Protein AF-A0A061BQK7-F1 (afdb_monomer_lite)

Radius of gyration: 37.74 Å; chains: 1; bounding box: 76×19×111 Å

Structure (mmCIF, N/CA/C/O backbone):
data_AF-A0A061BQK7-F1
#
_entry.id   AF-A0A061BQK7-F1
#
loop_
_atom_site.group_PDB
_atom_site.id
_atom_site.type_symbol
_atom_site.label_atom_id
_atom_site.label_alt_id
_atom_site.label_comp_id
_atom_site.label_asym_id
_atom_site.label_entity_id
_atom_site.label_seq_id
_atom_site.pdbx_PDB_ins_code
_atom_site.Cartn_x
_atom_site.Cartn_y
_atom_site.Cartn_z
_atom_site.occupancy
_atom_site.B_iso_or_equiv
_atom_site.auth_seq_id
_atom_site.auth_comp_id
_atom_site.auth_asym_id
_atom_site.auth_atom_id
_atom_site.pdbx_PDB_model_num
ATOM 1 N N . MET A 1 1 ? 30.962 4.638 -55.079 1.00 59.25 1 MET A N 1
ATOM 2 C CA . MET A 1 1 ? 31.275 3.741 -53.939 1.00 59.25 1 MET A CA 1
ATOM 3 C C . MET A 1 1 ? 30.788 4.322 -52.612 1.00 59.25 1 MET A C 1
ATOM 5 O O . MET A 1 1 ? 29.999 3.678 -51.930 1.00 59.25 1 MET A O 1
ATOM 9 N N . THR A 1 2 ? 31.153 5.567 -52.303 1.00 67.62 2 THR A N 1
ATOM 10 C CA . THR A 1 2 ? 30.767 6.302 -51.085 1.00 67.62 2 THR A CA 1
ATOM 11 C C . THR A 1 2 ? 29.250 6.401 -50.906 1.00 67.62 2 THR A C 1
ATOM 13 O O . THR A 1 2 ? 28.746 6.015 -49.864 1.00 67.62 2 THR A O 1
ATOM 16 N N . ASN A 1 3 ? 28.491 6.754 -51.951 1.00 76.44 3 ASN A N 1
ATOM 17 C CA . ASN A 1 3 ? 27.026 6.886 -51.854 1.00 76.44 3 ASN A CA 1
ATOM 18 C C . ASN A 1 3 ? 26.279 5.597 -51.474 1.00 76.44 3 ASN A C 1
ATOM 20 O O . ASN A 1 3 ? 25.263 5.664 -50.783 1.00 76.44 3 ASN A O 1
ATOM 24 N N . VAL A 1 4 ? 26.755 4.426 -51.912 1.00 77.81 4 VAL A N 1
ATOM 25 C CA . VAL A 1 4 ? 26.126 3.138 -51.566 1.00 77.81 4 VAL A CA 1
ATOM 26 C C . VAL A 1 4 ? 26.425 2.788 -50.112 1.00 77.81 4 VAL A C 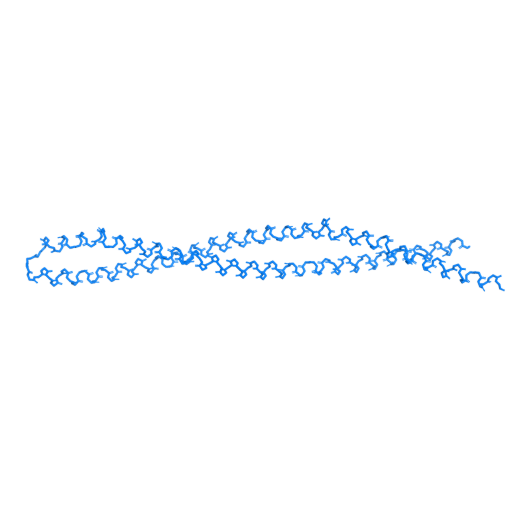1
ATOM 28 O O . VAL A 1 4 ? 25.515 2.411 -49.378 1.00 77.81 4 VAL A O 1
ATOM 31 N N . LEU A 1 5 ? 27.676 2.976 -49.684 1.00 78.00 5 LEU A N 1
ATOM 32 C CA . LEU A 1 5 ? 28.092 2.751 -48.303 1.00 78.00 5 LEU A CA 1
ATOM 33 C C . LEU A 1 5 ? 27.346 3.690 -47.344 1.00 78.00 5 LEU A C 1
ATOM 35 O O . LEU A 1 5 ? 26.778 3.219 -46.362 1.00 78.00 5 LEU A O 1
ATOM 39 N N . THR A 1 6 ? 27.252 4.979 -47.681 1.00 80.69 6 THR A N 1
ATOM 40 C CA . THR A 1 6 ? 26.500 5.979 -46.914 1.00 80.69 6 THR A CA 1
ATOM 41 C C . THR A 1 6 ? 25.021 5.612 -46.831 1.00 80.69 6 THR A C 1
ATOM 43 O O . THR A 1 6 ? 24.496 5.520 -45.730 1.00 80.69 6 THR A O 1
ATOM 46 N N . LYS A 1 7 ? 24.345 5.296 -47.949 1.00 83.19 7 LYS A N 1
ATOM 47 C CA . LYS A 1 7 ? 22.922 4.893 -47.922 1.00 83.19 7 LYS A CA 1
ATOM 48 C C . LYS A 1 7 ? 22.670 3.654 -47.061 1.00 83.19 7 LYS A C 1
ATOM 50 O O . LYS A 1 7 ? 21.677 3.614 -46.335 1.00 83.19 7 LYS A O 1
ATOM 55 N N . VAL A 1 8 ? 23.535 2.642 -47.152 1.00 81.44 8 VAL A N 1
ATOM 56 C CA . VAL A 1 8 ? 23.402 1.408 -46.362 1.00 81.44 8 VAL A CA 1
ATOM 57 C C . VAL A 1 8 ? 23.621 1.696 -44.879 1.00 81.44 8 VAL A C 1
ATOM 59 O O . VAL A 1 8 ? 22.796 1.282 -44.069 1.00 81.44 8 VAL A O 1
ATOM 62 N N . LEU A 1 9 ? 24.669 2.444 -44.525 1.00 80.12 9 LEU A N 1
ATOM 63 C CA . LEU A 1 9 ? 24.939 2.853 -43.145 1.00 80.12 9 LEU A CA 1
ATOM 64 C C . LEU A 1 9 ? 23.794 3.679 -42.569 1.00 80.12 9 LEU A C 1
ATOM 66 O O . LEU A 1 9 ? 23.296 3.334 -41.505 1.00 80.12 9 LEU A O 1
ATOM 70 N N . THR A 1 10 ? 23.321 4.704 -43.279 1.00 83.00 10 THR A N 1
ATOM 71 C CA . THR A 1 10 ? 22.204 5.536 -42.821 1.00 83.00 10 THR A CA 1
ATOM 72 C C . THR A 1 10 ? 20.956 4.690 -42.597 1.00 83.00 10 THR A C 1
ATOM 74 O O . THR A 1 10 ? 20.378 4.742 -41.519 1.00 83.00 10 THR A O 1
ATOM 77 N N . LYS A 1 11 ? 20.573 3.836 -43.556 1.00 82.81 11 LYS A N 1
ATOM 78 C CA . LYS A 1 11 ? 19.374 2.994 -43.423 1.00 82.81 11 LYS A CA 1
ATOM 79 C C . LYS A 1 11 ? 19.482 1.996 -42.270 1.00 82.81 11 LYS A C 1
ATOM 81 O O . LYS A 1 11 ? 18.509 1.792 -41.550 1.00 82.81 11 LYS A O 1
ATOM 86 N N . VAL A 1 12 ? 20.647 1.374 -42.094 1.00 78.06 12 VAL A N 1
ATOM 87 C CA . VAL A 1 12 ? 20.902 0.435 -40.993 1.00 78.06 12 VAL A CA 1
ATOM 88 C C . VAL A 1 12 ? 20.871 1.161 -39.657 1.00 78.06 12 VAL A C 1
ATOM 90 O O . VAL A 1 12 ? 20.170 0.712 -38.758 1.00 78.06 12 VAL A O 1
ATOM 93 N N . VAL A 1 13 ? 21.580 2.283 -39.532 1.00 77.06 13 VAL A N 1
ATOM 94 C CA . VAL A 1 13 ? 21.594 3.083 -38.305 1.00 77.06 13 VAL A CA 1
ATOM 95 C C . VAL A 1 13 ? 20.174 3.514 -37.965 1.00 77.06 13 VAL A C 1
ATOM 97 O O . VAL A 1 13 ? 19.736 3.242 -36.859 1.00 77.06 13 VAL A O 1
ATOM 100 N N . THR A 1 14 ? 19.410 4.071 -38.907 1.00 81.06 14 THR A N 1
ATOM 101 C CA . THR A 1 14 ? 18.021 4.477 -38.652 1.00 81.06 14 THR A CA 1
ATOM 102 C C . THR A 1 14 ? 17.151 3.295 -38.224 1.00 81.06 14 THR A C 1
ATOM 104 O O . THR A 1 14 ? 16.538 3.357 -37.165 1.00 81.06 14 THR A O 1
ATOM 107 N N . ASN A 1 15 ? 17.134 2.183 -38.968 1.00 77.69 15 ASN A N 1
ATOM 108 C CA . ASN A 1 15 ? 16.281 1.040 -38.616 1.00 77.69 15 ASN A CA 1
ATOM 109 C C . ASN A 1 15 ? 16.646 0.417 -37.269 1.00 77.69 15 ASN A C 1
ATOM 111 O O . ASN A 1 15 ? 15.766 -0.002 -36.521 1.00 77.69 15 ASN A O 1
ATOM 115 N N . VAL A 1 16 ? 17.937 0.301 -36.973 1.00 70.44 16 VAL A N 1
ATOM 116 C CA . VAL A 1 16 ? 18.411 -0.372 -35.764 1.00 70.44 16 VAL A CA 1
ATOM 117 C C . VAL A 1 16 ? 18.239 0.554 -34.569 1.00 70.44 16 VAL A C 1
ATOM 119 O O . VAL A 1 16 ? 17.748 0.100 -33.540 1.00 70.44 16 VAL A O 1
ATOM 122 N N . LEU A 1 17 ? 18.540 1.847 -34.711 1.00 71.12 17 LEU A N 1
ATOM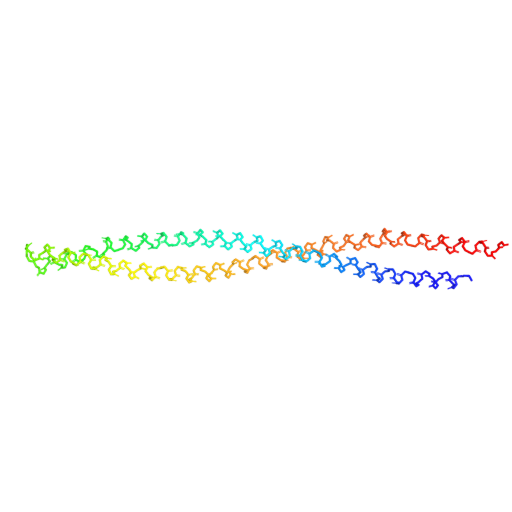 123 C CA . LEU A 1 17 ? 18.273 2.834 -33.671 1.00 71.12 17 LEU A CA 1
ATOM 124 C C . LEU A 1 17 ? 16.777 2.855 -33.355 1.00 71.12 17 LEU A C 1
ATOM 126 O O . LEU A 1 17 ? 16.408 2.682 -32.203 1.00 71.12 17 LEU A O 1
ATOM 130 N N . THR A 1 18 ? 15.908 2.956 -34.361 1.00 76.69 18 THR A N 1
ATOM 131 C CA . THR A 1 18 ? 14.461 2.983 -34.132 1.00 76.69 18 THR A CA 1
ATOM 132 C C . THR A 1 18 ? 13.960 1.672 -33.529 1.00 76.69 18 THR A C 1
ATOM 134 O O . THR A 1 18 ? 13.323 1.703 -32.480 1.00 76.69 18 THR A O 1
ATOM 137 N N . ASN A 1 19 ? 14.267 0.510 -34.111 1.00 73.69 19 ASN A N 1
ATOM 138 C CA . ASN A 1 19 ? 13.686 -0.754 -33.645 1.00 73.69 19 ASN A CA 1
ATOM 139 C C . ASN A 1 19 ? 14.284 -1.242 -32.324 1.00 73.69 19 ASN A C 1
ATOM 141 O O . ASN A 1 19 ? 13.540 -1.675 -31.443 1.00 73.69 19 ASN A O 1
ATOM 145 N N . VAL A 1 20 ? 15.610 -1.197 -32.167 1.00 70.38 20 VAL A N 1
ATOM 146 C CA . VAL A 1 20 ? 16.272 -1.703 -30.955 1.00 70.38 20 VAL A CA 1
ATOM 147 C C . VAL A 1 20 ? 15.984 -0.782 -29.783 1.00 70.38 20 VAL A C 1
ATOM 149 O O . VAL A 1 20 ? 15.620 -1.275 -28.717 1.00 70.38 20 VAL A O 1
ATOM 152 N N . LEU A 1 21 ? 16.067 0.538 -29.975 1.00 70.62 21 LEU A N 1
ATOM 153 C CA . LEU A 1 21 ? 15.764 1.485 -28.908 1.00 70.62 21 LEU A CA 1
ATOM 154 C C . LEU A 1 21 ? 14.292 1.398 -28.509 1.00 70.62 21 LEU A C 1
ATOM 156 O O . LEU A 1 21 ? 14.007 1.277 -27.322 1.00 70.62 21 LEU A O 1
ATOM 160 N N . THR A 1 22 ? 13.367 1.374 -29.473 1.00 76.50 22 THR A N 1
ATOM 161 C CA . THR A 1 22 ? 11.928 1.290 -29.174 1.00 76.50 22 THR A CA 1
ATOM 162 C C . THR A 1 22 ? 11.592 -0.009 -28.450 1.00 76.50 22 THR A C 1
ATOM 164 O O . THR A 1 22 ? 10.947 0.032 -27.404 1.00 76.50 22 THR A O 1
ATOM 167 N N . ASN A 1 23 ? 12.07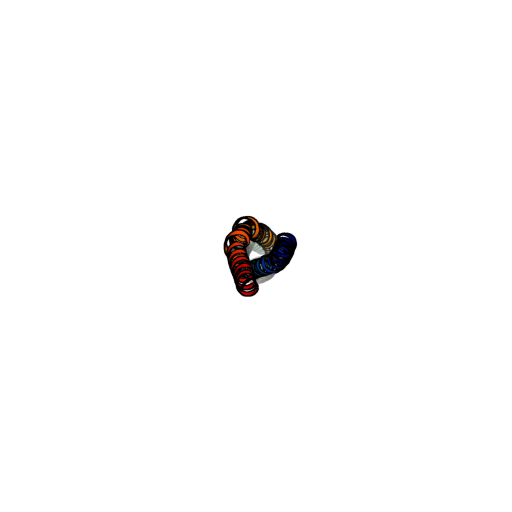5 -1.162 -28.924 1.00 74.44 23 ASN A N 1
ATOM 168 C CA . ASN A 1 23 ? 11.801 -2.442 -28.267 1.00 74.44 23 ASN A CA 1
ATOM 169 C C . ASN A 1 23 ? 12.466 -2.558 -26.894 1.00 74.44 23 ASN A C 1
ATOM 171 O O . ASN A 1 23 ? 11.821 -3.012 -25.948 1.00 74.44 23 ASN A O 1
ATOM 175 N N . ALA A 1 24 ? 13.732 -2.153 -26.756 1.00 69.94 24 ALA A N 1
ATOM 176 C CA . ALA A 1 24 ? 14.434 -2.196 -25.476 1.00 69.94 24 ALA A CA 1
ATOM 177 C C . ALA A 1 24 ? 13.765 -1.275 -24.452 1.00 69.94 24 ALA A C 1
ATOM 179 O O . ALA A 1 24 ? 13.496 -1.703 -23.330 1.00 69.94 24 ALA A O 1
ATOM 180 N N . MET A 1 25 ? 13.426 -0.048 -24.855 1.00 69.94 25 MET A N 1
ATOM 181 C CA . MET A 1 25 ? 12.737 0.913 -24.000 1.00 69.94 25 MET A CA 1
ATOM 182 C C . MET A 1 25 ? 11.352 0.418 -23.612 1.00 69.94 25 ME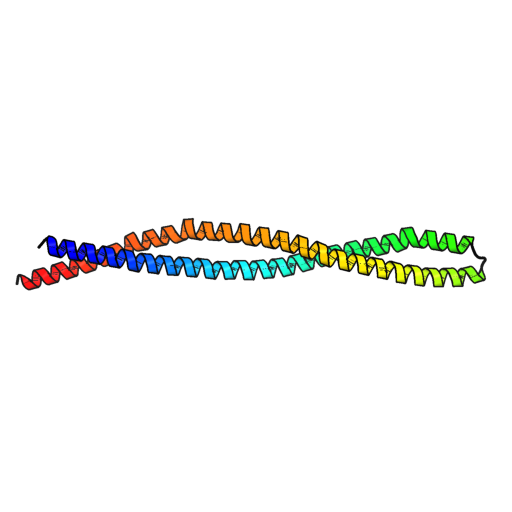T A C 1
ATOM 184 O O . MET A 1 25 ? 11.042 0.401 -22.426 1.00 69.94 25 MET A O 1
ATOM 188 N N . THR A 1 26 ? 10.559 -0.065 -24.570 1.00 76.94 26 THR A N 1
ATOM 189 C CA . THR A 1 26 ? 9.212 -0.592 -24.306 1.00 76.94 26 THR A CA 1
ATOM 190 C C . THR A 1 26 ? 9.280 -1.755 -23.329 1.00 76.94 26 THR A C 1
ATOM 192 O O . THR A 1 26 ? 8.637 -1.729 -22.288 1.00 76.94 26 THR A O 1
ATOM 195 N N . LYS A 1 27 ? 10.131 -2.750 -23.592 1.00 72.31 27 LYS A N 1
ATOM 196 C CA . LYS A 1 27 ? 10.234 -3.949 -22.752 1.00 72.31 27 LYS A CA 1
ATOM 197 C C . LYS A 1 27 ? 10.704 -3.621 -21.336 1.00 72.31 27 LYS A C 1
ATOM 199 O O . LYS A 1 27 ? 10.208 -4.205 -20.376 1.00 72.31 27 LYS A O 1
ATOM 204 N N . VAL A 1 28 ? 11.633 -2.680 -21.195 1.00 68.50 28 VAL A N 1
ATOM 205 C CA . VAL A 1 28 ? 12.141 -2.229 -19.896 1.00 68.50 28 VAL A CA 1
ATOM 206 C C . VAL A 1 28 ? 11.096 -1.418 -19.144 1.00 68.50 28 VAL A C 1
ATOM 208 O O . VAL A 1 28 ? 10.868 -1.702 -17.971 1.00 68.50 28 VAL A O 1
ATOM 211 N N . LEU A 1 29 ? 10.448 -0.449 -19.794 1.00 67.56 29 LEU A N 1
ATOM 212 C CA . LEU A 1 29 ? 9.388 0.352 -19.185 1.00 67.56 29 LEU A CA 1
ATOM 213 C C . LEU A 1 29 ? 8.226 -0.532 -18.757 1.00 67.56 29 LEU A C 1
ATOM 215 O O . LEU A 1 29 ? 7.810 -0.448 -17.607 1.00 67.56 29 LEU A O 1
ATOM 219 N N . THR A 1 30 ? 7.764 -1.431 -19.625 1.00 72.06 30 THR A N 1
ATOM 220 C CA . THR A 1 30 ? 6.686 -2.366 -19.307 1.00 72.06 30 THR A CA 1
ATOM 221 C C . THR A 1 30 ? 7.085 -3.298 -18.169 1.00 72.06 30 THR A C 1
ATOM 223 O O . THR A 1 30 ? 6.366 -3.367 -17.180 1.00 72.06 30 THR A O 1
ATOM 226 N N . ASN A 1 31 ? 8.242 -3.969 -18.220 1.00 69.62 31 ASN A N 1
ATOM 227 C CA . ASN A 1 31 ? 8.627 -4.881 -17.137 1.00 69.62 31 ASN A CA 1
ATOM 228 C C . ASN A 1 31 ? 8.898 -4.159 -15.815 1.00 69.62 31 ASN A C 1
ATOM 230 O O . ASN A 1 31 ? 8.565 -4.697 -14.759 1.00 69.62 31 ASN A O 1
ATOM 234 N N . ALA A 1 32 ? 9.520 -2.979 -15.843 1.00 65.06 32 ALA A N 1
ATOM 235 C CA . ALA A 1 32 ? 9.779 -2.198 -14.640 1.00 65.06 32 ALA A CA 1
ATOM 236 C C . ALA A 1 32 ? 8.470 -1.674 -14.041 1.00 65.06 32 ALA A C 1
ATOM 238 O O . ALA A 1 32 ? 8.255 -1.820 -12.841 1.00 65.06 32 ALA A O 1
ATOM 239 N N . MET A 1 33 ? 7.571 -1.134 -14.865 1.00 65.31 33 MET A N 1
ATOM 240 C CA . MET A 1 33 ? 6.261 -0.669 -14.411 1.00 65.31 33 MET A CA 1
ATOM 241 C C . MET A 1 33 ? 5.430 -1.829 -13.877 1.00 65.31 33 MET A C 1
ATOM 243 O O . MET A 1 33 ? 5.004 -1.773 -12.731 1.00 65.31 33 MET A O 1
ATOM 247 N N . THR A 1 34 ? 5.267 -2.912 -14.635 1.00 70.88 34 THR A N 1
ATOM 248 C CA . THR A 1 34 ? 4.433 -4.047 -14.226 1.00 70.88 34 THR A CA 1
ATOM 249 C C . THR A 1 34 ? 4.963 -4.705 -12.960 1.00 70.88 34 THR A C 1
ATOM 251 O O . THR A 1 34 ? 4.236 -4.791 -11.976 1.00 70.88 34 THR A O 1
ATOM 254 N N . ASN A 1 35 ? 6.242 -5.101 -12.918 1.00 67.06 35 ASN A N 1
ATOM 255 C CA . ASN A 1 35 ? 6.783 -5.774 -11.732 1.00 67.06 35 ASN A CA 1
ATOM 256 C C . ASN A 1 35 ? 6.686 -4.911 -10.482 1.00 67.06 35 ASN A C 1
ATOM 258 O O . ASN A 1 35 ? 6.511 -5.437 -9.380 1.00 67.06 35 ASN A O 1
ATOM 262 N N . VAL A 1 36 ? 6.842 -3.597 -10.631 1.00 62.94 36 VAL A N 1
ATOM 263 C CA . VAL A 1 36 ? 6.841 -2.722 -9.473 1.00 62.94 36 VAL A CA 1
ATOM 264 C C . VAL A 1 36 ? 5.436 -2.321 -9.057 1.00 62.94 36 VAL A C 1
ATOM 266 O O . VAL A 1 36 ? 5.172 -2.326 -7.860 1.00 62.94 36 VAL A O 1
ATOM 269 N N . VAL A 1 37 ? 4.520 -2.078 -9.993 1.00 66.31 37 VAL A N 1
ATOM 270 C CA . VAL A 1 37 ? 3.093 -1.931 -9.684 1.00 66.31 37 VAL A CA 1
ATOM 271 C C . VAL A 1 37 ? 2.621 -3.169 -8.935 1.00 66.31 37 VAL A C 1
ATOM 273 O O . VAL A 1 37 ? 2.113 -3.039 -7.828 1.00 66.31 37 VAL A O 1
ATOM 276 N N . THR A 1 38 ? 2.896 -4.373 -9.440 1.00 70.88 38 THR A N 1
ATOM 277 C CA . THR A 1 38 ? 2.518 -5.609 -8.750 1.00 70.88 38 THR A CA 1
ATOM 278 C C . THR A 1 38 ? 3.186 -5.717 -7.377 1.00 70.88 38 THR A C 1
ATOM 280 O O . THR A 1 38 ? 2.505 -5.944 -6.383 1.00 70.88 38 THR A O 1
ATOM 283 N N . LYS A 1 39 ? 4.502 -5.493 -7.251 1.00 69.38 39 LYS A N 1
ATOM 284 C CA . LYS A 1 39 ? 5.171 -5.585 -5.938 1.00 69.38 39 LYS A CA 1
ATOM 285 C C . LYS A 1 39 ? 4.675 -4.549 -4.936 1.00 69.38 39 LYS A C 1
ATOM 287 O O . LYS A 1 39 ? 4.491 -4.900 -3.776 1.00 69.38 39 LYS A O 1
ATOM 292 N N . VAL A 1 40 ? 4.516 -3.294 -5.338 1.00 64.62 40 VAL A N 1
ATOM 293 C CA . VAL A 1 40 ? 4.109 -2.207 -4.439 1.00 64.62 40 VAL A CA 1
ATOM 294 C C . VAL A 1 40 ? 2.648 -2.377 -4.064 1.00 64.62 40 VAL A C 1
ATOM 296 O O . VAL A 1 40 ? 2.338 -2.426 -2.877 1.00 64.62 40 VAL A O 1
ATOM 299 N N . VAL A 1 41 ? 1.767 -2.558 -5.049 1.00 66.88 41 VAL A N 1
ATOM 300 C CA . VAL A 1 41 ? 0.338 -2.748 -4.797 1.00 66.88 41 VAL A CA 1
ATOM 301 C C . VAL A 1 41 ? 0.135 -3.990 -3.945 1.00 66.88 41 VAL A C 1
ATOM 303 O O . VAL A 1 41 ? -0.391 -3.878 -2.849 1.00 66.88 41 VAL A O 1
ATOM 306 N N . THR A 1 42 ? 0.623 -5.161 -4.347 1.00 70.69 42 THR A N 1
ATOM 307 C CA . THR A 1 42 ? 0.356 -6.380 -3.576 1.00 70.69 42 THR A CA 1
AT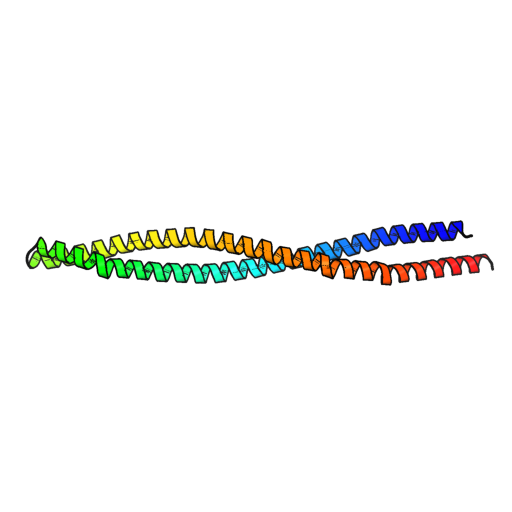OM 308 C C . THR A 1 42 ? 1.031 -6.337 -2.207 1.00 70.69 42 THR A C 1
ATOM 310 O O . THR A 1 42 ? 0.388 -6.546 -1.184 1.00 70.69 42 THR A O 1
ATOM 313 N N . LYS A 1 43 ? 2.328 -6.028 -2.127 1.00 70.12 43 LYS A N 1
ATOM 314 C CA . LYS A 1 43 ? 3.049 -6.153 -0.853 1.00 70.12 43 LYS A CA 1
ATOM 315 C C . LYS A 1 43 ? 2.648 -5.069 0.136 1.00 70.12 43 LYS A C 1
ATOM 317 O O . LYS A 1 43 ? 2.541 -5.356 1.327 1.00 70.12 43 LYS A O 1
ATOM 322 N N . VAL A 1 44 ? 2.450 -3.839 -0.328 1.00 64.81 44 VAL A N 1
ATOM 323 C CA . VAL A 1 44 ? 2.145 -2.727 0.569 1.00 64.81 44 VAL A CA 1
ATOM 324 C C . VAL A 1 44 ? 0.661 -2.682 0.888 1.00 64.81 44 VAL A C 1
ATOM 326 O O . VAL A 1 44 ? 0.325 -2.566 2.063 1.00 64.81 44 VAL A O 1
ATOM 329 N N . LEU A 1 45 ? -0.227 -2.871 -0.094 1.00 67.31 45 LEU A N 1
ATOM 330 C CA . LEU A 1 45 ? -1.660 -2.909 0.186 1.00 67.31 45 LEU A CA 1
ATOM 331 C C . LEU A 1 45 ? -1.970 -4.069 1.131 1.00 67.31 45 LEU A C 1
ATOM 333 O O . LEU A 1 45 ? -2.520 -3.831 2.195 1.00 67.31 45 LEU A O 1
ATOM 337 N N . THR A 1 46 ? -1.520 -5.295 0.849 1.00 71.88 46 THR A N 1
ATOM 338 C CA . THR A 1 46 ? -1.813 -6.429 1.737 1.00 71.88 46 THR A CA 1
ATOM 339 C C . THR A 1 46 ? -1.181 -6.249 3.116 1.00 71.88 46 THR A C 1
ATOM 341 O O . THR A 1 46 ? -1.852 -6.415 4.129 1.00 71.88 46 THR A O 1
ATOM 344 N N . LYS A 1 47 ? 0.098 -5.866 3.207 1.00 70.94 47 LYS A N 1
ATOM 345 C CA . LYS A 1 47 ? 0.767 -5.780 4.513 1.00 70.94 47 LYS A CA 1
ATOM 346 C C . LYS A 1 47 ? 0.246 -4.622 5.355 1.00 70.94 47 LYS A C 1
ATOM 348 O O . LYS A 1 47 ? 0.077 -4.785 6.560 1.00 70.94 47 LYS A O 1
ATOM 353 N N . VAL A 1 48 ? 0.012 -3.460 4.750 1.00 65.50 48 VAL A N 1
ATOM 354 C CA . VAL A 1 48 ? -0.440 -2.278 5.485 1.00 65.50 48 VAL A CA 1
ATOM 355 C C . VAL A 1 48 ? -1.921 -2.385 5.809 1.00 65.50 48 VAL A C 1
ATOM 357 O O . VAL A 1 48 ? -2.279 -2.140 6.957 1.00 65.50 48 VAL A O 1
ATOM 360 N N . LEU A 1 49 ? -2.761 -2.810 4.861 1.00 68.44 49 LEU A N 1
ATOM 361 C CA . LEU A 1 49 ? -4.184 -3.001 5.122 1.00 68.44 49 LEU A CA 1
ATOM 362 C C . LEU A 1 49 ? -4.365 -4.025 6.243 1.00 68.44 49 LEU A C 1
ATOM 364 O O . LEU A 1 49 ? -4.989 -3.703 7.241 1.00 68.44 49 LEU A O 1
ATOM 368 N N . THR A 1 50 ? -3.725 -5.192 6.170 1.00 72.38 50 THR A N 1
ATOM 369 C CA . THR A 1 50 ? -3.897 -6.214 7.209 1.00 72.38 50 THR A CA 1
ATOM 370 C C . THR A 1 50 ? -3.281 -5.790 8.543 1.00 72.38 50 THR A C 1
ATOM 372 O O . THR A 1 50 ? -3.960 -5.822 9.564 1.00 72.38 50 THR A O 1
ATOM 375 N N . ASN A 1 51 ? -2.022 -5.334 8.587 1.00 71.88 51 ASN A N 1
ATOM 376 C CA . ASN A 1 51 ? -1.397 -5.028 9.881 1.00 71.88 51 ASN A CA 1
ATOM 377 C C . ASN A 1 51 ? -1.943 -3.761 10.533 1.00 71.88 51 ASN A C 1
ATOM 379 O O . ASN A 1 51 ? -2.135 -3.743 11.749 1.00 71.88 51 ASN A O 1
ATOM 383 N N . VAL A 1 52 ? -2.128 -2.685 9.765 1.00 67.69 52 VAL A N 1
ATOM 384 C CA . VAL A 1 52 ? -2.565 -1.406 10.335 1.00 67.69 52 VAL A CA 1
ATOM 385 C C . VAL A 1 52 ? -4.038 -1.476 10.680 1.00 67.69 52 VAL A C 1
ATOM 387 O O . VAL A 1 52 ? -4.394 -1.051 11.776 1.00 67.69 52 VAL A O 1
ATOM 390 N N . LEU A 1 53 ? -4.880 -2.056 9.819 1.00 69.69 53 LEU A N 1
ATOM 391 C CA . LEU A 1 53 ? -6.293 -2.200 10.146 1.00 69.69 53 LEU A CA 1
ATOM 392 C C . LEU A 1 53 ? -6.453 -3.062 11.393 1.00 69.69 53 LEU A C 1
ATOM 394 O O . LEU A 1 53 ? -7.075 -2.601 12.340 1.00 69.69 53 LEU A O 1
ATOM 398 N N . THR A 1 54 ? -5.810 -4.230 11.469 1.00 75.12 54 THR A N 1
ATOM 399 C CA . THR A 1 54 ? -5.928 -5.088 12.654 1.00 75.12 54 THR A CA 1
ATOM 400 C C . THR A 1 54 ? -5.390 -4.399 13.906 1.00 75.12 54 THR A C 1
ATOM 402 O O . THR A 1 54 ? -6.110 -4.294 14.892 1.00 75.12 54 THR A O 1
ATOM 405 N N . LYS A 1 55 ? -4.169 -3.840 13.891 1.00 75.69 55 LYS A N 1
ATOM 406 C CA . LYS A 1 55 ? -3.612 -3.187 15.092 1.00 75.69 55 LYS A CA 1
ATOM 407 C C . LYS A 1 55 ? -4.425 -1.981 15.545 1.00 75.69 55 LYS A C 1
ATOM 409 O O . LYS A 1 55 ? -4.660 -1.824 16.743 1.00 75.69 55 LYS A O 1
ATOM 414 N N . VAL A 1 56 ? -4.806 -1.103 14.618 1.00 69.56 56 VAL A N 1
ATOM 415 C CA . VAL A 1 56 ? -5.524 0.125 14.971 1.00 69.56 56 VAL A CA 1
ATOM 416 C C . VAL A 1 56 ? -6.941 -0.210 15.411 1.00 69.56 56 VAL A C 1
ATOM 418 O O . VAL A 1 56 ? -7.378 0.311 16.433 1.00 69.56 56 VAL A O 1
ATOM 421 N N . LEU A 1 57 ? -7.633 -1.107 14.706 1.00 71.38 57 LEU A N 1
ATOM 422 C CA . LEU A 1 57 ? -8.985 -1.516 15.069 1.00 71.38 57 LEU A CA 1
ATOM 423 C C . LEU A 1 57 ? -8.994 -2.182 16.449 1.00 71.38 57 LEU A C 1
ATOM 425 O O . LEU A 1 57 ? -9.780 -1.765 17.293 1.00 71.38 57 LEU A O 1
ATOM 429 N N . THR A 1 58 ? -8.066 -3.106 16.725 1.00 78.56 58 THR A N 1
ATOM 430 C CA . THR A 1 58 ? -7.929 -3.726 18.051 1.00 78.56 58 THR A CA 1
ATOM 431 C C . THR A 1 58 ? -7.664 -2.678 19.125 1.00 78.56 58 THR A C 1
ATOM 433 O O . THR A 1 58 ? -8.401 -2.608 20.101 1.00 78.56 58 THR A O 1
ATOM 436 N N . LYS A 1 59 ? -6.667 -1.801 18.939 1.00 77.25 59 LYS A N 1
ATOM 437 C CA . LYS A 1 59 ? -6.320 -0.788 19.948 1.00 77.25 59 LYS A CA 1
ATOM 438 C C . LYS A 1 59 ? -7.474 0.176 20.227 1.00 77.25 59 LYS A C 1
ATOM 440 O O . LYS A 1 59 ? -7.722 0.515 21.382 1.00 77.25 59 LYS A O 1
ATOM 445 N N . VAL A 1 60 ? -8.174 0.624 19.184 1.00 70.25 60 VAL A N 1
ATOM 446 C CA . VAL A 1 60 ? -9.312 1.539 19.326 1.00 70.25 60 VAL A CA 1
ATOM 447 C C . VAL A 1 60 ? -10.485 0.839 20.003 1.00 70.25 60 VAL A C 1
ATOM 449 O O . VAL A 1 60 ? -11.044 1.417 20.933 1.00 70.25 60 VAL A O 1
ATOM 452 N N . LEU A 1 61 ? -10.828 -0.391 19.601 1.00 72.56 61 LEU A N 1
ATOM 453 C CA . LEU A 1 61 ? -11.887 -1.156 20.261 1.00 72.56 61 LEU A CA 1
ATOM 454 C C . LEU A 1 61 ? -11.563 -1.389 21.734 1.00 72.56 61 LEU A C 1
ATOM 456 O O . LEU A 1 61 ? -12.408 -1.092 22.568 1.00 72.56 61 LEU A O 1
ATOM 460 N N . THR A 1 62 ? -10.355 -1.853 22.064 1.00 80.06 62 THR A N 1
ATOM 461 C CA . THR A 1 62 ? -9.950 -2.111 23.453 1.00 80.06 62 THR A CA 1
ATOM 462 C C . THR A 1 62 ? -10.017 -0.844 24.299 1.00 80.06 62 THR A C 1
ATOM 464 O O . THR A 1 62 ? -10.646 -0.847 25.354 1.00 80.06 62 THR A O 1
ATOM 467 N N . ASN A 1 63 ? -9.430 0.264 23.835 1.00 75.75 63 ASN A N 1
ATOM 468 C CA . ASN A 1 63 ? -9.457 1.517 24.592 1.00 75.75 63 ASN A CA 1
ATOM 469 C C . ASN A 1 63 ? -10.879 2.044 24.781 1.00 75.75 63 ASN A C 1
ATOM 471 O O . ASN A 1 63 ? -11.224 2.533 25.854 1.00 75.75 63 ASN A O 1
ATOM 475 N N . ALA A 1 64 ? -11.706 1.968 23.742 1.00 69.94 64 ALA A N 1
ATOM 476 C CA . ALA A 1 64 ? -13.049 2.506 23.804 1.00 69.94 64 ALA A CA 1
ATOM 477 C C . ALA A 1 64 ? -13.997 1.613 24.625 1.00 69.94 64 ALA A C 1
ATOM 479 O O . ALA A 1 64 ? -14.805 2.149 25.379 1.00 69.94 64 ALA A O 1
ATOM 480 N N . MET A 1 65 ? -13.837 0.286 24.566 1.00 73.50 65 MET A N 1
ATOM 481 C CA . MET A 1 65 ? -14.457 -0.674 25.489 1.00 73.50 65 MET A CA 1
ATOM 482 C C . MET A 1 65 ? -14.077 -0.373 26.939 1.00 73.50 65 MET A C 1
ATOM 484 O O . MET A 1 65 ? -14.957 -0.213 27.777 1.00 73.50 65 MET A O 1
ATOM 488 N N . ASN A 1 66 ? -12.782 -0.228 27.232 1.00 81.50 66 ASN A N 1
ATOM 489 C CA . ASN A 1 66 ? -12.317 0.071 28.586 1.00 81.50 66 ASN A CA 1
ATOM 490 C C . ASN A 1 66 ? -12.888 1.399 29.088 1.00 81.50 66 ASN A C 1
ATOM 492 O O . ASN A 1 66 ? -13.437 1.453 30.182 1.00 81.50 66 ASN A O 1
ATOM 496 N N . ASN A 1 67 ? -12.843 2.458 28.276 1.00 75.31 67 ASN A N 1
ATOM 497 C CA . ASN A 1 67 ? -13.417 3.751 28.650 1.00 75.31 67 ASN A CA 1
ATOM 498 C C . ASN A 1 67 ? -14.935 3.688 28.859 1.00 75.31 67 ASN A C 1
ATOM 500 O O . ASN A 1 67 ? -15.449 4.345 29.766 1.00 75.31 67 ASN A O 1
ATOM 504 N N . ALA A 1 68 ? -15.653 2.924 28.032 1.00 72.25 68 ALA A N 1
ATOM 505 C CA . ALA A 1 68 ? -17.087 2.708 28.180 1.00 72.25 68 ALA A CA 1
ATOM 506 C C . ALA A 1 68 ? -17.400 2.015 29.509 1.00 72.25 68 ALA A C 1
ATOM 508 O O . ALA A 1 68 ? -18.160 2.554 30.312 1.00 72.25 68 ALA A O 1
ATOM 509 N N . THR A 1 69 ? -16.758 0.876 29.767 1.00 75.69 69 THR A N 1
ATOM 510 C CA . THR A 1 69 ? -16.917 0.101 31.000 1.00 75.69 69 THR A CA 1
ATOM 511 C C . THR A 1 69 ? -16.565 0.937 32.225 1.00 75.69 69 THR A C 1
ATOM 513 O O . THR A 1 69 ? -17.361 1.021 33.158 1.00 75.69 69 THR A O 1
ATOM 516 N N . THR A 1 70 ? -15.430 1.641 32.200 1.00 83.06 70 THR A N 1
ATOM 517 C CA . THR A 1 70 ? -15.009 2.514 33.298 1.00 83.06 70 THR A CA 1
ATOM 518 C C . THR A 1 70 ? -16.024 3.620 33.544 1.00 83.06 70 THR A C 1
ATOM 520 O O . THR A 1 70 ? -16.448 3.787 34.681 1.00 83.06 70 THR A O 1
ATOM 523 N N . ASN A 1 71 ? -16.472 4.360 32.522 1.00 77.81 71 ASN A N 1
ATOM 524 C CA . ASN A 1 71 ? -17.464 5.426 32.721 1.00 77.81 71 ASN A CA 1
ATOM 525 C C . ASN A 1 71 ? -18.793 4.886 33.268 1.00 77.81 71 ASN A C 1
ATOM 527 O O . ASN A 1 71 ? -19.386 5.514 34.146 1.00 77.81 71 ASN A O 1
ATOM 531 N N . VAL A 1 72 ? -19.261 3.736 32.774 1.00 74.50 72 VAL A N 1
ATOM 532 C CA . VAL A 1 72 ? -20.499 3.117 33.263 1.00 74.50 72 VAL A CA 1
ATOM 533 C C . VAL A 1 72 ? -20.356 2.738 34.738 1.00 74.50 72 VAL A C 1
ATOM 535 O O . VAL A 1 72 ? -21.173 3.166 35.552 1.00 74.50 72 VAL A O 1
ATOM 538 N N . LEU A 1 73 ? -19.296 2.010 35.099 1.00 78.25 73 LEU A N 1
ATOM 539 C CA . LEU A 1 73 ? -19.088 1.521 36.464 1.00 78.25 73 LEU A CA 1
ATOM 540 C C . LEU A 1 73 ? -18.768 2.641 37.460 1.00 78.25 73 LEU A C 1
ATOM 542 O O . LEU A 1 73 ? -19.277 2.629 38.573 1.00 78.25 73 LEU A O 1
ATOM 546 N N . THR A 1 74 ? -17.945 3.617 37.073 1.00 83.06 74 THR A N 1
ATOM 547 C CA . THR A 1 74 ? -17.442 4.638 38.011 1.00 83.06 74 THR A CA 1
ATOM 548 C C . THR A 1 74 ? -18.308 5.888 38.086 1.00 83.06 74 THR A C 1
ATOM 550 O O . THR A 1 74 ? -18.358 6.519 39.136 1.00 83.06 74 THR A O 1
ATOM 553 N N . LYS A 1 75 ? -18.998 6.275 37.003 1.00 79.81 75 LYS A N 1
ATOM 554 C CA . LYS A 1 75 ? -19.781 7.525 36.976 1.00 79.81 75 LYS A CA 1
ATOM 555 C C . LYS A 1 75 ? -21.281 7.297 36.992 1.00 79.81 75 LYS A C 1
ATOM 557 O O . LYS A 1 75 ? -21.997 8.052 37.648 1.00 79.81 75 LYS A O 1
ATOM 562 N N . MET A 1 76 ? -21.774 6.309 36.245 1.00 74.94 76 MET A N 1
ATOM 563 C CA . MET A 1 76 ? -23.218 6.083 36.133 1.00 74.94 76 MET A CA 1
ATOM 564 C C . MET A 1 76 ? -23.753 5.203 37.257 1.00 74.94 76 MET A C 1
ATOM 566 O O . MET A 1 76 ? -24.756 5.570 37.865 1.00 74.94 76 MET A O 1
ATOM 570 N N . LEU A 1 77 ? -23.076 4.091 37.560 1.00 74.50 77 LEU A N 1
ATOM 571 C CA . LEU A 1 77 ? -23.511 3.141 38.585 1.00 74.50 77 LEU A CA 1
ATOM 572 C C . LEU A 1 77 ? -23.757 3.811 39.949 1.00 74.50 77 LEU A C 1
ATOM 574 O O . LEU A 1 77 ? -24.850 3.627 40.482 1.00 74.50 77 LEU A O 1
ATOM 578 N N . PRO A 1 78 ? -22.846 4.652 40.489 1.00 81.19 78 PRO A N 1
ATOM 579 C CA . PRO A 1 78 ? -23.054 5.253 41.804 1.00 81.19 78 PRO A CA 1
ATOM 580 C C . PRO A 1 78 ? -24.254 6.199 41.817 1.00 81.19 78 PRO A C 1
ATOM 582 O O . PRO A 1 78 ? -25.093 6.101 42.702 1.00 81.19 78 PRO A O 1
ATOM 585 N N . LYS A 1 79 ? -24.406 7.050 40.790 1.00 78.75 79 LYS A N 1
ATOM 586 C CA . LYS A 1 79 ? -25.559 7.962 40.671 1.00 78.75 79 LYS A CA 1
ATOM 587 C C . LYS A 1 79 ? -26.887 7.214 40.664 1.00 78.75 79 LYS A C 1
ATOM 589 O O . LYS A 1 79 ? -27.851 7.651 41.284 1.00 78.75 79 LYS A O 1
ATOM 594 N N . VAL A 1 80 ? -26.935 6.106 39.934 1.00 72.75 80 VAL A N 1
ATOM 595 C CA . VAL A 1 80 ? -28.134 5.282 39.800 1.00 72.75 80 VAL A CA 1
ATOM 596 C C . VAL A 1 80 ? -28.469 4.586 41.118 1.00 72.75 80 VAL A C 1
ATOM 598 O O . VAL A 1 80 ? -29.623 4.628 41.540 1.00 72.75 80 VAL A O 1
ATOM 601 N N . VAL A 1 81 ? -27.468 4.010 41.790 1.00 73.75 81 VAL A N 1
ATOM 602 C CA . VAL A 1 81 ? -27.633 3.378 43.106 1.00 73.75 81 VAL A CA 1
ATOM 603 C C . VAL A 1 81 ? -28.078 4.401 44.149 1.00 73.75 81 VAL A C 1
ATOM 605 O O . VAL A 1 81 ? -29.067 4.159 44.834 1.00 73.75 81 VAL A O 1
ATOM 608 N N . THR A 1 82 ? -27.429 5.568 44.224 1.00 77.62 82 THR A N 1
ATOM 609 C CA . THR A 1 82 ? -27.818 6.640 45.150 1.00 77.62 82 THR A CA 1
ATOM 610 C C . THR A 1 82 ? -29.267 7.058 44.923 1.00 77.62 82 THR A C 1
ATOM 612 O O . THR A 1 82 ? -30.051 6.997 45.863 1.00 77.62 82 THR A O 1
ATOM 615 N N . ASN A 1 83 ? -29.660 7.381 43.684 1.00 71.75 83 ASN A N 1
ATOM 616 C CA . ASN A 1 83 ? -31.042 7.767 43.375 1.00 71.75 83 ASN A CA 1
ATOM 617 C C . ASN A 1 83 ? -32.066 6.673 43.716 1.00 71.75 83 ASN A C 1
ATOM 619 O O . ASN A 1 83 ? -33.185 6.993 44.118 1.00 71.75 83 ASN A O 1
ATOM 623 N N . ALA A 1 84 ? -31.719 5.398 43.520 1.00 67.69 84 ALA A N 1
ATOM 624 C CA . ALA A 1 84 ? -32.588 4.280 43.876 1.00 67.69 84 ALA A CA 1
ATOM 625 C C . ALA A 1 84 ? -32.754 4.159 45.399 1.00 67.69 84 ALA A C 1
ATOM 627 O O . ALA A 1 84 ? -33.878 4.005 45.872 1.00 67.69 84 ALA A O 1
ATOM 628 N N . MET A 1 85 ? -31.662 4.292 46.160 1.00 65.94 85 MET A N 1
ATOM 629 C CA . MET A 1 85 ? -31.683 4.248 47.625 1.00 65.94 85 MET A CA 1
ATOM 630 C C . MET A 1 85 ? -32.435 5.432 48.239 1.00 65.94 85 MET A C 1
ATOM 632 O O . MET A 1 85 ? -33.140 5.249 49.222 1.00 65.94 85 MET A O 1
ATOM 636 N N . THR A 1 86 ? -32.356 6.636 47.657 1.00 68.12 86 THR A N 1
ATOM 637 C CA . THR A 1 86 ? -33.120 7.793 48.167 1.00 68.12 86 THR A CA 1
ATOM 638 C C . THR A 1 86 ? -34.630 7.618 47.992 1.00 68.12 86 THR A C 1
ATOM 640 O O . THR A 1 86 ? -35.406 8.206 48.737 1.00 68.12 86 THR A O 1
ATOM 643 N N . LYS A 1 87 ? -35.071 6.831 47.001 1.00 62.94 87 LYS A N 1
ATOM 644 C CA . LYS A 1 87 ? -36.494 6.693 46.660 1.00 62.94 87 LYS A CA 1
ATOM 645 C C . LYS A 1 87 ? -37.216 5.560 47.395 1.00 62.94 87 LYS A C 1
ATOM 647 O O . LYS A 1 87 ? -38.433 5.468 47.258 1.00 62.94 87 LYS A O 1
ATOM 652 N N . VAL A 1 88 ? -36.517 4.666 48.102 1.00 55.22 88 VAL A N 1
ATOM 653 C CA . VAL A 1 88 ? -37.080 3.359 48.471 1.00 55.22 88 VAL A CA 1
ATOM 654 C C . VAL A 1 88 ? -36.444 2.783 49.750 1.00 55.22 88 VAL A C 1
ATOM 656 O O . VAL A 1 88 ? -35.228 2.816 49.860 1.00 55.22 88 VAL A O 1
ATOM 659 N N . LEU A 1 89 ? -37.224 2.188 50.676 1.00 52.44 89 LEU A N 1
ATOM 660 C CA . LEU A 1 89 ? -36.725 1.504 51.890 1.00 52.44 89 LEU A CA 1
ATOM 661 C C . LEU A 1 89 ? -36.652 -0.044 51.760 1.00 52.44 89 LEU A C 1
ATOM 663 O O . LEU A 1 89 ? -37.468 -0.690 51.097 1.00 52.44 89 LEU A O 1
ATOM 667 N N . THR A 1 90 ? -35.618 -0.592 52.403 1.00 54.09 90 THR A N 1
ATOM 668 C CA . THR A 1 90 ? -35.082 -1.961 52.611 1.00 54.09 90 THR A CA 1
ATOM 669 C C . THR A 1 90 ? -35.485 -3.131 51.688 1.00 54.09 90 THR A C 1
ATOM 671 O O . THR A 1 90 ? -34.589 -3.745 51.116 1.00 54.09 90 THR A O 1
ATOM 674 N N . ASN A 1 91 ? -36.766 -3.454 51.458 1.00 54.97 91 ASN A N 1
ATOM 675 C CA . ASN A 1 91 ? -37.149 -4.610 50.611 1.00 54.97 91 ASN A CA 1
ATOM 676 C C . ASN A 1 91 ? -37.327 -4.264 49.131 1.00 54.97 91 ASN A C 1
ATOM 678 O O . ASN A 1 91 ? -37.007 -5.056 48.241 1.00 54.97 91 ASN A O 1
ATOM 682 N N . VAL A 1 92 ? -37.815 -3.060 48.852 1.00 59.28 92 VAL A N 1
ATOM 683 C CA . VAL A 1 92 ? -37.924 -2.581 47.475 1.00 59.28 92 VAL A CA 1
ATOM 684 C C . VAL A 1 92 ? -36.536 -2.119 46.988 1.00 59.28 92 VAL A C 1
ATOM 686 O O . VAL A 1 92 ? -36.265 -2.213 45.793 1.00 59.28 92 VAL A O 1
ATOM 689 N N . ILE A 1 93 ? -35.611 -1.754 47.898 1.00 58.00 93 ILE A N 1
ATOM 690 C CA . ILE A 1 93 ? -34.208 -1.427 47.572 1.00 58.00 93 ILE A CA 1
ATOM 691 C C . ILE A 1 93 ? -33.551 -2.575 46.819 1.00 58.00 93 ILE A C 1
ATOM 693 O O . ILE A 1 93 ? -33.052 -2.352 45.726 1.00 58.00 93 ILE A O 1
ATOM 697 N N . THR A 1 94 ? -33.568 -3.798 47.348 1.00 62.88 94 THR A N 1
ATOM 698 C CA . THR A 1 94 ? -32.838 -4.915 46.731 1.00 62.88 94 THR A CA 1
ATOM 699 C C . THR A 1 94 ? -33.344 -5.188 45.318 1.00 62.88 94 THR A C 1
ATOM 701 O O . THR A 1 94 ? -32.564 -5.248 44.372 1.00 62.88 94 THR A O 1
ATOM 704 N N . LYS A 1 95 ? -34.668 -5.255 45.139 1.00 66.31 95 LYS A N 1
ATOM 705 C CA . LYS A 1 95 ? -35.286 -5.537 43.837 1.00 66.31 95 LYS A CA 1
ATOM 706 C C . LYS A 1 95 ? -35.050 -4.407 42.832 1.00 66.31 95 LYS A C 1
ATOM 708 O O . LYS A 1 95 ? -34.714 -4.677 41.681 1.00 66.31 95 LYS A O 1
ATOM 713 N N . VAL A 1 96 ? -35.188 -3.150 43.259 1.00 64.19 96 VAL A N 1
ATOM 714 C CA . VAL A 1 96 ? -34.951 -1.976 42.405 1.00 64.19 96 VAL A CA 1
ATOM 715 C C . VAL A 1 96 ? -33.475 -1.850 42.064 1.00 64.19 96 VAL A C 1
ATOM 717 O O . VAL A 1 96 ? -33.153 -1.692 40.894 1.00 64.19 96 VAL A O 1
ATOM 720 N N . VAL A 1 97 ? -32.574 -1.978 43.036 1.00 65.75 97 VAL A N 1
ATOM 721 C CA . VAL A 1 97 ? -31.128 -1.913 42.809 1.00 65.75 97 VAL A CA 1
ATOM 722 C C . VAL A 1 97 ? -30.710 -2.996 41.829 1.00 65.75 97 VAL A C 1
ATOM 724 O O . VAL A 1 97 ? -30.090 -2.650 40.834 1.00 65.75 97 VAL A O 1
ATOM 727 N N . THR A 1 98 ? -31.102 -4.259 42.018 1.00 70.44 98 THR A N 1
ATOM 728 C CA . THR A 1 98 ? -30.741 -5.340 41.087 1.00 70.44 98 THR A CA 1
ATOM 729 C C . THR A 1 98 ? -31.310 -5.103 39.691 1.00 70.44 98 THR A C 1
ATOM 731 O O . THR A 1 98 ? -30.577 -5.193 38.711 1.00 70.44 98 THR A O 1
ATOM 734 N N . ASN A 1 99 ? -32.595 -4.765 39.569 1.00 69.12 99 ASN A N 1
ATOM 735 C CA . ASN A 1 99 ? -33.226 -4.632 38.256 1.00 69.12 99 ASN A CA 1
ATOM 736 C C . ASN A 1 99 ? -32.721 -3.395 37.498 1.00 69.12 99 ASN A C 1
ATOM 738 O O . ASN A 1 99 ? -32.474 -3.449 36.294 1.00 69.12 99 ASN A O 1
ATOM 742 N N . VAL A 1 100 ? -32.518 -2.284 38.210 1.00 66.50 100 VAL A N 1
ATOM 743 C CA . VAL A 1 100 ? -31.960 -1.055 37.647 1.00 66.50 100 VAL A CA 1
ATOM 744 C C . VAL A 1 100 ? -30.480 -1.242 37.320 1.00 66.50 100 VAL A C 1
ATOM 746 O O . VAL A 1 100 ? -30.073 -0.810 36.245 1.00 66.50 100 VAL A O 1
ATOM 749 N N . LEU A 1 101 ? -29.688 -1.925 38.159 1.00 66.38 101 LEU A N 1
ATOM 750 C CA . LEU A 1 101 ? -28.306 -2.269 37.812 1.00 66.38 101 LEU A CA 1
ATOM 751 C C . LEU A 1 101 ? -28.279 -3.060 36.514 1.00 66.38 101 LEU A C 1
ATOM 753 O O . LEU A 1 101 ? -27.618 -2.646 35.571 1.00 66.38 101 LEU A O 1
ATOM 757 N N . THR A 1 102 ? -29.023 -4.161 36.446 1.00 73.12 102 THR A N 1
ATOM 758 C CA . THR A 1 102 ? -28.988 -5.061 35.295 1.00 73.12 102 THR A CA 1
ATOM 759 C C . THR A 1 102 ? -29.449 -4.347 34.031 1.00 73.12 102 THR A C 1
ATOM 761 O O . THR A 1 102 ? -28.745 -4.388 33.024 1.00 73.12 102 THR A O 1
ATOM 764 N N . ASN A 1 103 ? -30.563 -3.611 34.073 1.00 70.75 103 ASN A N 1
ATOM 765 C CA . ASN A 1 103 ? -31.065 -2.910 32.891 1.00 70.75 103 ASN A CA 1
ATOM 766 C C . ASN A 1 103 ? -30.181 -1.739 32.470 1.00 70.75 103 ASN A C 1
ATOM 768 O O . ASN A 1 103 ? -29.935 -1.571 31.277 1.00 70.75 103 ASN A O 1
ATOM 772 N N . VAL A 1 104 ? -29.705 -0.917 33.408 1.00 66.50 104 VAL A N 1
ATOM 773 C CA . VAL A 1 104 ? -28.850 0.229 33.073 1.00 66.50 104 VAL A CA 1
ATOM 774 C C . VAL A 1 104 ? -27.504 -0.263 32.570 1.00 66.50 104 VAL A C 1
ATOM 776 O O . VAL A 1 104 ? -27.060 0.198 31.522 1.00 66.50 104 VAL A O 1
ATOM 779 N N . LEU A 1 105 ? -26.884 -1.223 33.256 1.00 67.38 105 LEU A N 1
ATOM 780 C CA . LEU A 1 105 ? -25.610 -1.789 32.833 1.00 67.38 105 LEU A CA 1
ATOM 781 C C . LEU A 1 105 ? -25.759 -2.410 31.443 1.00 67.38 105 LEU A C 1
ATOM 783 O O . LEU A 1 105 ? -25.017 -2.041 30.542 1.00 67.38 105 LEU A O 1
ATOM 787 N N . THR A 1 106 ? -26.772 -3.247 31.220 1.00 74.38 106 THR A N 1
ATOM 788 C CA . THR A 1 106 ? -26.957 -3.932 29.933 1.00 74.38 106 THR A CA 1
ATOM 789 C C . THR A 1 106 ? -27.295 -2.957 28.808 1.00 74.38 106 THR A C 1
ATOM 791 O O . THR A 1 106 ? -26.634 -2.975 27.771 1.00 74.38 106 THR A O 1
ATOM 794 N N . ASN A 1 107 ? -28.262 -2.053 28.991 1.00 73.38 107 ASN A N 1
ATOM 795 C CA . ASN A 1 107 ? -28.681 -1.144 27.919 1.00 73.38 107 ASN A CA 1
ATOM 796 C C . ASN A 1 107 ? -27.640 -0.067 27.618 1.00 73.38 107 ASN A C 1
ATOM 798 O O . ASN A 1 107 ? -27.407 0.249 26.448 1.00 73.38 107 ASN A O 1
ATOM 802 N N . VAL A 1 108 ? -27.018 0.516 28.647 1.00 68.31 108 VAL A N 1
ATOM 803 C CA . VAL A 1 108 ? -25.998 1.550 28.446 1.00 68.31 108 VAL A CA 1
ATOM 804 C C . VAL A 1 108 ? -24.742 0.927 27.864 1.00 68.31 108 VAL A C 1
ATOM 806 O O . VAL A 1 108 ? -24.224 1.459 26.884 1.00 68.31 108 VAL A O 1
ATOM 809 N N . LEU A 1 109 ? -24.280 -0.209 28.396 1.00 69.31 109 LEU A N 1
ATOM 810 C CA . LEU A 1 109 ? -23.107 -0.886 27.854 1.00 69.31 109 LEU A CA 1
ATOM 811 C C . LEU A 1 109 ? -23.360 -1.295 26.404 1.00 69.31 109 LEU A C 1
ATOM 813 O O . LEU A 1 109 ? -22.553 -0.955 25.550 1.00 69.31 109 LEU A O 1
ATOM 817 N N . THR A 1 110 ? -24.516 -1.888 26.090 1.00 75.25 110 THR A N 1
ATOM 818 C CA . THR A 1 110 ? -24.868 -2.241 24.706 1.00 75.25 110 THR A CA 1
ATOM 819 C C . THR A 1 110 ? -24.857 -1.014 23.795 1.00 75.25 110 THR A C 1
ATOM 821 O O . THR A 1 110 ? -24.136 -1.005 22.802 1.00 75.25 110 THR A O 1
ATOM 824 N N . LYS A 1 111 ? -25.569 0.071 24.141 1.00 74.88 111 LYS A N 1
ATOM 825 C CA . LYS A 1 111 ? -25.610 1.286 23.303 1.00 74.88 111 LYS A CA 1
ATOM 826 C C . LYS A 1 111 ? -24.238 1.927 23.117 1.00 74.88 111 LYS A C 1
ATOM 828 O O . LYS A 1 111 ? -23.906 2.351 22.007 1.00 74.88 111 LYS A O 1
ATOM 833 N N . VAL A 1 112 ? -23.452 2.032 24.188 1.00 68.75 112 VAL A N 1
ATOM 834 C CA . VAL A 1 112 ? -22.118 2.634 24.131 1.00 68.75 112 VAL A CA 1
ATOM 835 C C . VAL A 1 112 ? -21.190 1.757 23.301 1.00 68.75 112 VAL A C 1
ATOM 837 O O . VAL A 1 112 ? -20.529 2.287 22.413 1.00 68.75 112 VAL A O 1
ATOM 840 N N . VAL A 1 113 ? -21.194 0.439 23.513 1.00 70.38 113 VAL A N 1
ATOM 841 C CA . VAL A 1 113 ? -20.408 -0.519 22.726 1.00 70.38 113 VAL A CA 1
ATOM 842 C C . VAL A 1 113 ? -20.790 -0.440 21.254 1.00 70.38 113 VAL A C 1
ATOM 844 O O . VAL A 1 113 ? -19.907 -0.248 20.424 1.00 70.38 113 VAL A O 1
ATOM 847 N N . THR A 1 114 ? -22.077 -0.479 20.904 1.00 77.12 114 THR A N 1
ATOM 848 C CA . THR A 1 114 ? -22.514 -0.362 19.506 1.00 77.12 114 THR A CA 1
ATOM 849 C C . THR A 1 114 ? -22.030 0.944 18.883 1.00 77.12 114 THR A C 1
ATOM 851 O O . THR A 1 114 ? -21.430 0.930 17.810 1.00 77.12 114 THR A O 1
ATOM 854 N N . LYS A 1 115 ? -22.222 2.084 19.559 1.00 75.38 115 LYS A N 1
ATOM 855 C CA . LYS A 1 115 ? -21.813 3.390 19.026 1.00 75.38 115 LYS A CA 1
ATOM 856 C C . LYS A 1 115 ? -20.297 3.492 18.872 1.00 75.38 115 LYS A C 1
ATOM 858 O O . LYS A 1 115 ? -19.821 3.990 17.856 1.00 75.38 115 LYS A O 1
ATOM 863 N N . VAL A 1 116 ? -19.547 2.987 19.849 1.00 69.06 116 VAL A N 1
ATOM 864 C CA . VAL A 1 116 ? -18.084 2.912 19.832 1.00 69.06 116 VAL A CA 1
ATOM 865 C C . VAL A 1 116 ? -17.592 2.049 18.679 1.00 69.06 116 VAL A C 1
ATOM 867 O O . VAL A 1 116 ? -16.743 2.503 17.917 1.00 69.06 116 VAL A O 1
ATOM 870 N N . VAL A 1 117 ? -18.129 0.840 18.522 1.00 70.81 117 VAL A N 1
ATOM 871 C CA . VAL A 1 117 ? -17.732 -0.094 17.463 1.00 70.81 117 VAL A CA 1
ATOM 872 C C . VAL A 1 117 ? -18.025 0.513 16.096 1.00 70.81 117 VAL A C 1
ATOM 874 O O . VAL A 1 117 ? -17.144 0.526 15.237 1.00 70.81 117 VAL A O 1
ATOM 877 N N . THR A 1 118 ? -19.209 1.096 15.906 1.00 76.62 118 THR A N 1
ATOM 878 C CA . THR A 1 118 ? -19.590 1.741 14.644 1.00 76.62 118 THR A CA 1
ATOM 879 C C . THR A 1 118 ? -18.696 2.939 14.323 1.00 76.62 118 THR A C 1
ATOM 881 O O . THR A 1 118 ? -18.174 3.032 13.208 1.00 76.62 118 THR A O 1
ATOM 884 N N . ASN A 1 119 ? -18.443 3.833 15.287 1.00 72.94 119 ASN A N 1
ATOM 885 C CA . ASN A 1 119 ? -17.570 4.990 15.063 1.00 72.94 119 ASN A CA 1
ATOM 886 C C . ASN A 1 119 ? -16.114 4.585 14.840 1.00 72.94 119 ASN A C 1
ATOM 888 O O . ASN A 1 119 ? -15.452 5.165 13.982 1.00 72.94 119 ASN A O 1
ATOM 892 N N . ALA A 1 120 ? -15.611 3.612 15.602 1.00 69.12 120 ALA A N 1
ATOM 893 C CA . ALA A 1 120 ? -14.267 3.081 15.436 1.00 69.12 120 ALA A CA 1
ATOM 894 C C . ALA A 1 120 ? -14.113 2.506 14.031 1.00 69.12 120 ALA A C 1
ATOM 896 O O . ALA A 1 120 ? -13.219 2.922 13.304 1.00 69.12 120 ALA A O 1
ATOM 897 N N . LYS A 1 121 ? -15.031 1.631 13.612 1.00 69.44 121 LYS A N 1
ATOM 898 C CA . LYS A 1 121 ? -15.000 1.014 12.287 1.00 69.44 121 LYS A CA 1
ATOM 899 C C . LYS A 1 121 ? -15.034 2.070 11.184 1.00 69.44 121 LYS A C 1
ATOM 901 O O . LYS A 1 121 ? -14.189 2.032 10.303 1.00 69.44 121 LYS A O 1
ATOM 906 N N . THR A 1 122 ? -15.927 3.053 11.275 1.00 73.69 122 THR A N 1
ATOM 907 C CA . THR A 1 122 ? -16.093 4.072 10.226 1.00 73.69 122 THR A CA 1
ATOM 908 C C . THR A 1 122 ? -14.911 5.044 10.177 1.00 73.69 122 THR A C 1
ATOM 910 O O . THR A 1 122 ? -14.265 5.188 9.145 1.00 73.69 122 THR A O 1
ATOM 913 N N . ASN A 1 123 ? -14.559 5.681 11.298 1.00 73.06 123 ASN A N 1
ATOM 914 C CA . ASN A 1 123 ? -13.520 6.714 11.307 1.00 73.06 123 ASN A CA 1
ATOM 915 C C . ASN A 1 123 ? -12.112 6.148 11.122 1.00 73.06 123 ASN A C 1
ATOM 917 O O . ASN A 1 123 ? -11.288 6.776 10.455 1.00 73.06 123 ASN A O 1
ATOM 921 N N . VAL A 1 124 ? -11.817 4.989 11.724 1.00 69.12 124 VAL A N 1
ATOM 922 C CA . VAL A 1 124 ? -10.507 4.345 11.570 1.00 69.12 124 VAL A CA 1
ATOM 923 C C . VAL A 1 124 ? -10.342 3.870 10.144 1.00 69.12 124 VAL A C 1
ATOM 925 O O . VAL A 1 124 ? -9.316 4.180 9.549 1.00 69.12 124 VAL A O 1
ATOM 928 N N . LEU A 1 125 ? -11.336 3.168 9.587 1.00 68.94 125 LEU A N 1
ATOM 929 C CA . LEU A 1 125 ? -11.247 2.661 8.224 1.00 68.94 125 LEU A CA 1
ATOM 930 C C . LEU A 1 125 ? -11.006 3.813 7.254 1.00 68.94 125 LEU A C 1
ATOM 932 O O . LEU A 1 125 ? -10.018 3.773 6.534 1.00 68.94 125 LEU A O 1
ATOM 936 N N . THR A 1 126 ? -11.808 4.878 7.308 1.00 75.25 126 THR A N 1
ATOM 937 C CA . THR A 1 126 ? -11.645 6.010 6.391 1.00 75.25 126 THR A CA 1
ATOM 938 C C . THR A 1 126 ? -10.294 6.700 6.578 1.00 75.25 126 THR A C 1
ATOM 940 O O . THR A 1 126 ? -9.537 6.817 5.622 1.00 75.25 126 THR A O 1
ATOM 943 N N . LYS A 1 127 ? -9.914 7.099 7.802 1.00 74.50 127 LYS A N 1
ATOM 944 C CA . LYS A 1 127 ? -8.642 7.820 8.017 1.00 74.50 127 LYS A CA 1
ATOM 945 C C . LYS A 1 127 ? -7.416 6.977 7.689 1.00 74.50 127 LYS A C 1
ATOM 947 O O . LYS A 1 127 ? -6.469 7.491 7.091 1.00 74.50 127 LYS A O 1
ATOM 952 N N . VAL A 1 128 ? -7.401 5.715 8.116 1.00 69.44 128 VAL A N 1
ATOM 953 C CA . VAL A 1 128 ? -6.278 4.809 7.859 1.00 69.44 128 VAL A CA 1
ATOM 954 C C . VAL A 1 128 ? -6.196 4.522 6.375 1.00 69.44 128 VAL A C 1
ATOM 956 O O . VAL A 1 128 ? -5.115 4.676 5.820 1.00 69.44 128 VAL A O 1
ATOM 959 N N . LEU A 1 129 ? -7.311 4.170 5.730 1.00 69.88 129 LEU A N 1
ATOM 960 C CA . LEU A 1 129 ? -7.329 3.870 4.305 1.00 69.88 129 LEU A CA 1
ATOM 961 C C . LEU A 1 129 ? -6.846 5.077 3.509 1.00 69.88 129 LEU A C 1
ATOM 963 O O . LEU A 1 129 ? -5.883 4.933 2.773 1.00 69.88 129 LEU A O 1
ATOM 967 N N . THR A 1 130 ? -7.398 6.276 3.723 1.00 76.06 130 THR A N 1
ATOM 968 C CA . THR A 1 130 ? -6.954 7.474 2.997 1.00 76.06 130 THR A CA 1
ATOM 969 C C . THR A 1 130 ? -5.471 7.750 3.231 1.00 76.06 130 THR A C 1
ATOM 971 O O . THR A 1 130 ? -4.719 7.922 2.281 1.00 76.06 130 THR A O 1
ATOM 974 N N . LYS A 1 131 ? -5.002 7.748 4.484 1.00 74.19 131 LYS A N 1
ATOM 975 C CA . LYS A 1 131 ? -3.608 8.109 4.780 1.00 74.19 131 LYS A CA 1
ATOM 976 C C . LYS A 1 131 ? -2.611 7.070 4.277 1.00 74.19 131 LYS A C 1
ATOM 978 O O . LYS A 1 131 ? -1.551 7.438 3.776 1.00 74.19 131 LYS A O 1
ATOM 983 N N . VAL A 1 132 ? -2.940 5.788 4.408 1.00 68.19 132 VAL A N 1
ATOM 984 C CA . VAL A 1 132 ? -2.131 4.683 3.889 1.00 68.19 132 VAL A CA 1
ATOM 985 C C . VAL A 1 132 ? -2.112 4.723 2.375 1.00 68.19 132 VAL A C 1
ATOM 987 O O . VAL A 1 132 ? -1.029 4.725 1.806 1.00 68.19 132 VAL A O 1
ATOM 990 N N . LEU A 1 133 ? -3.280 4.781 1.736 1.00 68.44 133 LEU A N 1
ATOM 991 C CA . LEU A 1 133 ? -3.394 4.755 0.285 1.00 68.44 133 LEU A CA 1
ATOM 992 C C . LEU A 1 133 ? -2.620 5.932 -0.309 1.00 68.44 133 LEU A C 1
ATOM 994 O O . LEU A 1 133 ? -1.746 5.708 -1.135 1.00 68.44 133 LEU A O 1
ATOM 998 N N . THR A 1 134 ? -2.829 7.151 0.196 1.00 74.00 134 THR A N 1
ATOM 999 C CA . THR A 1 134 ? -2.115 8.340 -0.280 1.00 74.00 134 THR A CA 1
ATOM 1000 C C . THR A 1 134 ? -0.613 8.252 -0.027 1.00 74.00 134 THR A C 1
ATOM 1002 O O . THR A 1 134 ? 0.169 8.522 -0.930 1.00 74.00 134 THR A O 1
ATOM 1005 N N . ASN A 1 135 ? -0.159 7.858 1.166 1.00 70.94 135 ASN A N 1
ATOM 1006 C CA . ASN A 1 135 ? 1.283 7.793 1.417 1.00 70.94 135 ASN A CA 1
ATOM 1007 C C . ASN A 1 135 ? 1.965 6.700 0.595 1.00 70.94 135 ASN A C 1
ATOM 1009 O O . ASN A 1 135 ? 3.062 6.918 0.092 1.00 70.94 135 ASN A O 1
ATOM 1013 N N . VAL A 1 136 ? 1.338 5.535 0.469 1.00 64.88 136 VAL A N 1
ATOM 1014 C CA . VAL A 1 136 ? 1.908 4.385 -0.232 1.00 64.88 136 VAL A CA 1
ATOM 1015 C C . VAL A 1 136 ? 1.888 4.608 -1.733 1.00 64.88 136 VAL A C 1
ATOM 1017 O O . VAL A 1 136 ? 2.950 4.544 -2.347 1.00 64.88 136 VAL A O 1
ATOM 1020 N N . LEU A 1 137 ? 0.720 4.901 -2.325 1.00 66.56 137 LEU A N 1
ATOM 1021 C CA . LEU A 1 137 ? 0.644 5.136 -3.768 1.00 66.56 137 LEU A CA 1
ATOM 1022 C C . LEU A 1 137 ? 1.590 6.266 -4.136 1.00 66.56 137 LEU A C 1
ATOM 1024 O O . LEU A 1 137 ? 2.462 6.081 -4.973 1.00 66.56 137 LEU A O 1
ATOM 1028 N N . THR A 1 138 ? 1.477 7.412 -3.471 1.00 72.88 138 THR A N 1
ATOM 1029 C CA . THR A 1 138 ? 2.228 8.584 -3.903 1.00 72.88 138 THR A CA 1
ATOM 1030 C C . THR A 1 138 ? 3.718 8.400 -3.649 1.00 72.88 138 THR A C 1
ATOM 1032 O O . THR A 1 138 ? 4.513 8.602 -4.561 1.00 72.88 138 THR A O 1
ATOM 1035 N N . LYS A 1 139 ? 4.143 7.977 -2.452 1.00 72.50 139 LYS A N 1
ATOM 1036 C CA . LYS A 1 139 ? 5.575 7.941 -2.119 1.00 72.50 139 LYS A CA 1
ATOM 1037 C C . LYS A 1 139 ? 6.295 6.763 -2.768 1.00 72.50 139 LYS A C 1
ATOM 1039 O O . LYS A 1 139 ? 7.367 6.961 -3.343 1.00 72.50 139 LYS A O 1
ATOM 1044 N N . ASP A 1 140 ? 5.720 5.562 -2.707 1.00 70.00 140 ASP A N 1
ATOM 1045 C CA . ASP A 1 140 ? 6.381 4.376 -3.249 1.00 70.00 140 ASP A CA 1
ATOM 1046 C C . ASP A 1 140 ? 6.307 4.355 -4.776 1.00 70.00 140 ASP A C 1
ATOM 1048 O O . ASP A 1 140 ? 7.337 4.097 -5.402 1.00 70.00 140 ASP A O 1
ATOM 1052 N N . MET A 1 141 ? 5.170 4.713 -5.402 1.00 69.19 141 MET A N 1
ATOM 1053 C CA . MET A 1 141 ? 5.141 4.818 -6.870 1.00 69.19 141 MET A CA 1
ATOM 1054 C C . MET A 1 141 ? 6.068 5.919 -7.368 1.00 69.19 141 MET A C 1
ATOM 1056 O O . MET A 1 141 ? 6.796 5.676 -8.325 1.00 69.19 141 MET A O 1
ATOM 1060 N N . THR A 1 142 ? 6.112 7.090 -6.719 1.00 76.31 142 THR A N 1
ATOM 1061 C CA . THR A 1 142 ? 7.033 8.161 -7.140 1.00 76.31 142 THR A CA 1
ATOM 1062 C C . THR A 1 142 ? 8.475 7.686 -7.058 1.00 76.31 142 THR A C 1
ATOM 1064 O O . THR A 1 142 ? 9.197 7.762 -8.045 1.00 76.31 142 THR A O 1
ATOM 1067 N N . LYS A 1 143 ? 8.895 7.110 -5.924 1.00 74.81 143 LYS A N 1
ATOM 1068 C CA . LYS A 1 143 ? 10.269 6.616 -5.748 1.00 74.81 143 LYS A CA 1
ATOM 1069 C C . LYS A 1 143 ? 10.653 5.589 -6.811 1.00 74.81 143 LYS A C 1
ATOM 1071 O O . LYS A 1 143 ? 11.782 5.578 -7.301 1.00 74.81 143 LYS A O 1
ATOM 1076 N N . 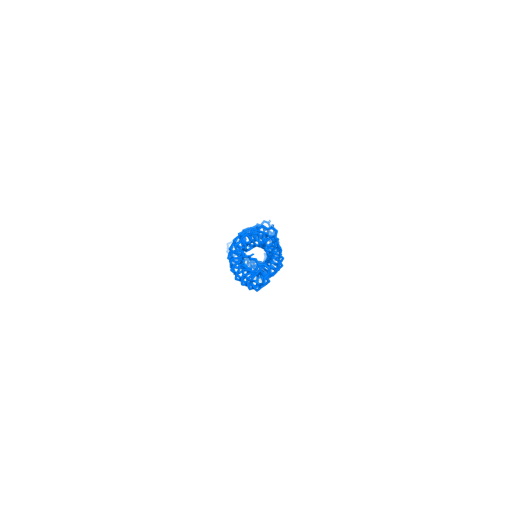VAL A 1 144 ? 9.717 4.717 -7.157 1.00 68.94 144 VAL A N 1
ATOM 1077 C CA . VAL A 1 144 ? 9.898 3.707 -8.195 1.00 68.94 144 VAL A CA 1
ATOM 1078 C C . VAL A 1 144 ? 10.028 4.343 -9.564 1.00 68.94 144 VAL A C 1
ATOM 1080 O O . VAL A 1 144 ? 10.970 4.015 -10.281 1.00 68.94 144 VAL A O 1
ATOM 1083 N N . LEU A 1 145 ? 9.100 5.230 -9.921 1.00 71.62 145 LEU A N 1
ATOM 1084 C CA . LEU A 1 145 ? 9.077 5.889 -11.219 1.00 71.62 145 LEU A CA 1
ATOM 1085 C C . LEU A 1 145 ? 10.365 6.692 -11.410 1.00 71.62 145 LEU A C 1
ATOM 1087 O O . LEU A 1 145 ? 11.034 6.563 -12.432 1.00 71.62 145 LEU A O 1
ATOM 1091 N N . THR A 1 146 ? 10.784 7.414 -10.369 1.00 80.75 146 THR A N 1
ATOM 1092 C CA . THR A 1 146 ? 12.071 8.103 -10.325 1.00 80.75 146 THR A CA 1
ATOM 1093 C C . THR A 1 146 ? 13.220 7.126 -10.541 1.00 80.75 146 THR A C 1
ATOM 1095 O O . THR A 1 146 ? 14.045 7.369 -11.412 1.00 80.75 146 THR A O 1
ATOM 1098 N N . ASN A 1 147 ? 13.289 6.000 -9.824 1.00 74.19 147 ASN A N 1
ATOM 1099 C CA . ASN A 1 147 ? 14.359 5.012 -10.022 1.00 74.19 147 ASN A CA 1
ATOM 1100 C C . ASN A 1 147 ? 14.365 4.412 -11.438 1.00 74.19 147 ASN A C 1
ATOM 1102 O O . ASN A 1 147 ? 15.436 4.228 -12.018 1.00 74.19 147 ASN A O 1
ATOM 1106 N N . ALA A 1 148 ? 13.196 4.101 -11.999 1.00 68.62 148 ALA A N 1
ATOM 1107 C CA . ALA A 1 148 ? 13.079 3.578 -13.355 1.00 68.62 148 ALA A CA 1
ATOM 1108 C C . ALA A 1 148 ? 13.631 4.590 -14.371 1.00 68.62 148 ALA A C 1
ATOM 1110 O O . ALA A 1 148 ? 14.493 4.242 -15.178 1.00 68.62 148 ALA A O 1
ATOM 1111 N N . MET A 1 149 ? 13.217 5.853 -14.260 1.00 71.31 149 MET A N 1
ATOM 1112 C CA . MET A 1 149 ? 13.622 6.917 -15.180 1.00 71.31 149 MET A CA 1
ATOM 1113 C C . MET A 1 149 ? 15.073 7.370 -14.996 1.00 71.31 149 MET A C 1
ATOM 1115 O O . MET A 1 149 ? 15.738 7.688 -15.972 1.00 71.31 149 MET A O 1
ATOM 1119 N N . THR A 1 150 ? 15.590 7.386 -13.768 1.00 79.69 150 THR A N 1
ATOM 1120 C CA . THR A 1 150 ? 16.933 7.928 -13.477 1.00 79.69 150 THR A CA 1
ATOM 1121 C C . THR A 1 150 ? 18.037 6.878 -13.500 1.00 79.69 150 THR A C 1
ATOM 1123 O O . THR A 1 150 ? 19.188 7.218 -13.751 1.00 79.69 150 THR A O 1
ATOM 1126 N N . ARG A 1 151 ? 17.730 5.599 -13.240 1.00 75.19 151 ARG A N 1
ATOM 1127 C CA . ARG A 1 151 ? 18.751 4.536 -13.173 1.00 75.19 151 ARG A CA 1
ATOM 1128 C C . ARG A 1 151 ? 18.611 3.510 -14.282 1.00 75.19 151 ARG A C 1
ATOM 1130 O O . ARG A 1 151 ? 19.615 3.102 -14.859 1.00 75.19 151 ARG A O 1
ATOM 1137 N N . VAL A 1 152 ? 17.390 3.056 -14.556 1.00 74.00 152 VAL A N 1
ATOM 1138 C CA . VAL A 1 152 ? 17.176 1.945 -15.494 1.00 74.00 152 VAL A CA 1
ATOM 1139 C C . VAL A 1 152 ? 17.226 2.443 -16.933 1.00 74.00 152 VAL A C 1
ATOM 1141 O O . VAL A 1 152 ? 18.009 1.915 -17.722 1.00 74.00 152 VAL A O 1
ATOM 1144 N N . VAL A 1 153 ? 16.452 3.482 -17.257 1.00 72.31 153 VAL A N 1
ATOM 1145 C CA . VAL A 1 153 ? 16.390 4.053 -18.610 1.00 72.31 153 VAL A CA 1
ATOM 1146 C C . VAL A 1 153 ? 17.774 4.476 -19.126 1.00 72.31 153 VAL A C 1
ATOM 1148 O O . VAL A 1 153 ? 18.148 3.999 -20.197 1.00 72.31 153 VAL A O 1
ATOM 1151 N N . PRO A 1 154 ? 18.598 5.248 -18.387 1.00 80.06 154 PRO A N 1
ATOM 1152 C CA . PRO A 1 154 ? 19.909 5.660 -18.887 1.00 80.06 154 PRO A CA 1
ATOM 1153 C C . PRO A 1 154 ? 20.841 4.473 -19.118 1.00 80.06 154 PRO A C 1
ATOM 1155 O O . PRO A 1 154 ? 21.519 4.410 -20.136 1.00 80.06 154 PRO A O 1
ATOM 1158 N N . LYS A 1 155 ? 20.826 3.477 -18.222 1.00 80.12 155 LYS A N 1
ATOM 1159 C CA . LYS A 1 155 ? 21.657 2.274 -18.357 1.00 80.12 155 LYS A CA 1
ATOM 1160 C C . LYS A 1 155 ? 21.303 1.467 -19.608 1.00 80.12 155 LYS A C 1
ATOM 1162 O O . LYS A 1 155 ? 22.192 0.938 -20.273 1.00 80.12 155 LYS A O 1
ATOM 1167 N N . VAL A 1 156 ? 20.014 1.368 -19.923 1.00 73.94 156 VAL A N 1
ATOM 1168 C CA . VAL A 1 156 ? 19.533 0.696 -21.135 1.00 73.94 156 VAL A CA 1
ATOM 1169 C C . VAL A 1 156 ? 19.924 1.491 -22.372 1.00 73.94 156 VAL A C 1
ATOM 1171 O O . VAL A 1 156 ? 20.467 0.900 -23.302 1.00 73.94 156 VAL A O 1
ATOM 1174 N N . LEU A 1 157 ? 19.735 2.815 -22.355 1.00 75.31 157 LEU A N 1
ATOM 1175 C CA . LEU A 1 157 ? 20.147 3.696 -23.448 1.00 75.31 157 LEU A CA 1
ATOM 1176 C C . LEU A 1 157 ? 21.642 3.539 -23.747 1.00 75.31 157 LEU A C 1
ATOM 1178 O O . LEU A 1 157 ? 22.019 3.292 -24.889 1.00 75.31 157 LEU A O 1
ATOM 1182 N N . THR A 1 158 ? 22.486 3.603 -22.714 1.00 83.81 158 THR A N 1
ATOM 1183 C CA . THR A 1 158 ? 23.934 3.437 -22.852 1.00 83.81 158 THR A CA 1
ATOM 1184 C C . THR A 1 158 ? 24.277 2.075 -23.431 1.00 83.81 158 THR A C 1
ATOM 1186 O O . THR A 1 158 ? 25.056 2.007 -24.377 1.00 83.81 158 THR A O 1
ATOM 1189 N N . ASN A 1 159 ? 23.693 0.986 -22.923 1.00 79.31 159 ASN A N 1
ATOM 1190 C CA . ASN A 1 159 ? 23.968 -0.353 -23.447 1.00 79.31 159 ASN A CA 1
ATOM 1191 C C . ASN A 1 159 ? 23.569 -0.494 -24.923 1.00 79.31 159 ASN A C 1
ATOM 1193 O O . ASN A 1 159 ? 24.355 -1.019 -25.708 1.00 79.31 159 ASN A O 1
ATOM 1197 N N . VAL A 1 160 ? 22.392 0.001 -25.311 1.00 73.81 160 VAL A N 1
ATOM 1198 C CA . VAL A 1 160 ? 21.926 -0.060 -26.704 1.00 73.81 160 VAL A CA 1
ATOM 1199 C C . VAL A 1 160 ? 22.843 0.757 -27.617 1.00 73.81 160 VAL A C 1
ATOM 1201 O O . VAL A 1 160 ? 23.298 0.259 -28.647 1.00 73.81 160 VAL A O 1
ATOM 1204 N N . LEU A 1 161 ? 23.159 1.995 -27.228 1.00 76.62 161 LEU A N 1
ATOM 1205 C CA . LEU A 1 161 ? 23.974 2.901 -28.040 1.00 76.62 161 LEU A CA 1
ATOM 1206 C C . LEU A 1 161 ? 25.434 2.448 -28.146 1.00 76.62 161 LEU A C 1
ATOM 1208 O O . LEU A 1 161 ? 26.039 2.597 -29.202 1.00 76.62 161 LEU A O 1
ATOM 1212 N N . THR A 1 162 ? 26.005 1.883 -27.082 1.00 81.31 162 THR A N 1
ATOM 1213 C CA . THR A 1 162 ? 27.433 1.527 -27.058 1.00 81.31 162 THR A CA 1
ATOM 1214 C C . THR A 1 162 ? 27.704 0.092 -27.481 1.00 81.31 162 THR A C 1
ATOM 1216 O O . THR A 1 162 ? 28.614 -0.136 -28.270 1.00 81.31 162 THR A O 1
ATOM 1219 N N . LYS A 1 163 ? 26.946 -0.896 -26.993 1.00 80.12 163 LYS A N 1
ATOM 1220 C CA . LYS A 1 163 ? 27.203 -2.310 -27.304 1.00 80.12 163 LYS A CA 1
ATOM 1221 C C . LYS A 1 163 ? 26.504 -2.740 -28.578 1.00 80.12 163 LYS A C 1
ATOM 1223 O O . LYS A 1 163 ? 27.161 -3.227 -29.499 1.00 80.12 163 LYS A O 1
ATOM 1228 N N . ASP A 1 164 ? 25.188 -2.574 -28.628 1.00 78.12 164 ASP A N 1
ATOM 1229 C CA . ASP A 1 164 ? 24.400 -3.138 -29.724 1.00 78.12 164 ASP A CA 1
ATOM 1230 C C . ASP A 1 164 ? 24.677 -2.388 -31.026 1.00 78.12 164 ASP A C 1
ATOM 1232 O O . ASP A 1 164 ? 24.905 -3.014 -32.063 1.00 78.12 164 ASP A O 1
ATOM 1236 N N . MET A 1 165 ? 24.759 -1.057 -30.961 1.00 78.50 165 MET A N 1
ATOM 1237 C CA . MET A 1 165 ? 25.029 -0.235 -32.138 1.00 78.50 165 MET A CA 1
ATOM 1238 C C . MET A 1 165 ? 26.427 -0.469 -32.705 1.00 78.50 165 MET A C 1
ATOM 1240 O O . MET A 1 165 ? 26.559 -0.692 -33.908 1.00 78.50 165 MET A O 1
ATOM 1244 N N . THR A 1 166 ? 27.451 -0.536 -31.851 1.00 83.31 166 THR A N 1
ATOM 1245 C CA . THR A 1 166 ? 28.819 -0.870 -32.278 1.00 83.31 166 THR A CA 1
ATOM 1246 C C . THR A 1 166 ? 28.867 -2.247 -32.929 1.00 83.31 166 THR A C 1
ATOM 1248 O O . THR A 1 166 ? 29.376 -2.383 -34.037 1.00 83.31 166 THR A O 1
ATOM 1251 N N . LYS A 1 167 ? 28.264 -3.267 -32.305 1.00 83.38 167 LYS A N 1
ATOM 1252 C CA . LYS A 1 167 ? 28.252 -4.633 -32.845 1.00 83.38 167 LYS A CA 1
ATOM 1253 C C . LYS A 1 167 ? 27.581 -4.706 -34.218 1.00 83.38 167 LYS A C 1
ATOM 1255 O O . LYS A 1 167 ? 28.069 -5.395 -35.114 1.00 83.38 167 LYS A O 1
ATOM 1260 N N . VAL A 1 168 ? 26.461 -4.007 -34.391 1.00 81.12 168 VAL A N 1
ATOM 1261 C CA . VAL A 1 168 ? 25.746 -3.952 -35.670 1.00 81.12 168 VAL A CA 1
ATOM 1262 C C . VAL A 1 168 ? 26.568 -3.223 -36.729 1.00 81.12 168 VAL A C 1
ATOM 1264 O O . VAL A 1 168 ? 26.723 -3.752 -37.830 1.00 81.12 168 VAL A O 1
ATOM 1267 N N . LEU A 1 169 ? 27.125 -2.055 -36.396 1.00 82.75 169 LEU A N 1
ATOM 1268 C CA . LEU A 1 169 ? 27.975 -1.271 -37.293 1.00 82.75 169 LEU A CA 1
ATOM 1269 C C . LEU A 1 169 ? 29.181 -2.080 -37.767 1.00 82.75 169 LEU A C 1
ATOM 1271 O O . LEU A 1 169 ? 29.401 -2.172 -38.973 1.00 82.75 169 LEU A O 1
ATOM 1275 N N . THR A 1 170 ? 29.901 -2.732 -36.851 1.00 86.81 170 THR A N 1
ATOM 1276 C CA . THR A 1 170 ? 31.037 -3.598 -37.188 1.00 86.81 170 THR A CA 1
ATOM 1277 C C . THR A 1 170 ? 30.609 -4.714 -38.136 1.00 86.81 170 THR A C 1
ATOM 1279 O O . THR A 1 170 ? 31.179 -4.851 -39.213 1.00 86.81 170 THR A O 1
ATOM 1282 N N . ASN A 1 171 ? 29.552 -5.463 -37.803 1.00 84.94 171 ASN A N 1
ATOM 1283 C CA . ASN A 1 171 ? 29.088 -6.577 -38.634 1.00 84.94 171 ASN A CA 1
ATOM 1284 C C . ASN A 1 171 ? 28.663 -6.142 -40.042 1.00 84.94 171 ASN A C 1
ATOM 1286 O O . ASN A 1 171 ? 28.928 -6.842 -41.022 1.00 84.94 171 ASN A O 1
ATOM 1290 N N . VAL A 1 172 ? 27.968 -5.010 -40.150 1.00 83.75 172 VAL A N 1
ATOM 1291 C CA . VAL A 1 172 ? 27.499 -4.477 -41.433 1.00 83.75 172 VAL A CA 1
ATOM 1292 C C . VAL A 1 172 ? 28.677 -3.989 -42.262 1.00 83.75 172 VAL A C 1
ATOM 1294 O O . VAL A 1 172 ? 28.768 -4.345 -43.437 1.00 83.75 172 VAL A O 1
ATOM 1297 N N . LEU A 1 173 ? 29.603 -3.247 -41.653 1.00 85.25 173 LEU A N 1
ATOM 1298 C CA . LEU A 1 173 ? 30.798 -2.756 -42.327 1.00 85.25 173 LEU A CA 1
ATOM 1299 C C . LEU A 1 173 ? 31.646 -3.922 -42.850 1.00 85.25 173 LEU A C 1
ATOM 1301 O O . LEU A 1 173 ? 31.977 -3.949 -44.033 1.00 85.25 173 LEU A O 1
ATOM 1305 N N . THR A 1 174 ? 31.902 -4.935 -42.016 1.00 88.31 174 THR A N 1
ATOM 1306 C CA . THR A 1 174 ? 32.642 -6.138 -42.415 1.00 88.31 174 THR A CA 1
ATOM 1307 C C . THR A 1 174 ? 31.976 -6.836 -43.598 1.00 88.31 174 THR A C 1
ATOM 1309 O O . THR A 1 174 ? 32.659 -7.121 -44.580 1.00 88.31 174 THR A O 1
ATOM 1312 N N . LYS A 1 175 ? 30.653 -7.067 -43.551 1.00 85.06 175 LYS A N 1
ATOM 1313 C CA . LYS A 1 175 ? 29.897 -7.730 -44.634 1.00 85.06 175 LYS A CA 1
ATOM 1314 C C . LYS A 1 175 ? 29.909 -6.945 -45.943 1.00 85.06 175 LYS A C 1
ATOM 1316 O O . LYS A 1 175 ? 29.999 -7.542 -47.015 1.00 85.06 175 LYS A O 1
ATOM 1321 N N . VAL A 1 176 ? 29.771 -5.621 -45.876 1.00 83.19 176 VAL A N 1
ATOM 1322 C CA . VAL A 1 176 ? 29.784 -4.771 -47.073 1.00 83.19 176 VAL A CA 1
ATOM 1323 C C . VAL A 1 176 ? 31.173 -4.779 -47.704 1.00 83.19 176 VAL A C 1
ATOM 1325 O O . VAL A 1 176 ? 31.280 -4.985 -48.910 1.00 83.19 176 VAL A O 1
ATOM 1328 N N . LEU A 1 177 ? 32.230 -4.639 -46.899 1.00 83.81 177 LEU A N 1
ATOM 1329 C CA . LEU A 1 177 ? 33.609 -4.661 -47.386 1.00 83.81 177 LEU A CA 1
ATOM 1330 C C . LEU A 1 177 ? 33.985 -6.014 -48.006 1.00 83.81 177 LEU A C 1
ATOM 1332 O O . LEU A 1 177 ? 34.559 -6.027 -49.089 1.00 83.81 177 LEU A O 1
ATOM 1336 N N . THR A 1 178 ? 33.591 -7.143 -47.400 1.00 86.25 178 THR A N 1
ATOM 1337 C CA . THR A 1 178 ? 33.834 -8.484 -47.985 1.00 86.25 178 THR A CA 1
ATOM 1338 C C . THR A 1 178 ? 33.078 -8.712 -49.294 1.00 86.25 178 THR A C 1
ATOM 1340 O O . THR A 1 178 ? 33.609 -9.318 -50.225 1.00 86.25 178 THR A O 1
ATOM 1343 N N . LYS A 1 179 ? 31.838 -8.222 -49.411 1.00 82.38 179 LYS A N 1
ATOM 1344 C CA . LYS A 1 179 ? 31.086 -8.292 -50.677 1.00 82.38 179 LYS A CA 1
ATOM 1345 C C . LYS A 1 179 ? 31.675 -7.411 -51.776 1.00 82.38 179 LYS A C 1
ATOM 1347 O O . LYS A 1 179 ? 31.538 -7.736 -52.950 1.00 82.38 179 LYS A O 1
ATOM 1352 N N . LEU A 1 180 ? 32.277 -6.282 -51.415 1.00 78.38 180 LEU A N 1
ATOM 1353 C CA . LEU A 1 180 ? 32.918 -5.393 -52.382 1.00 78.38 180 LEU A CA 1
ATOM 1354 C C . LEU A 1 180 ? 34.247 -5.972 -52.868 1.00 78.38 180 LEU A C 1
ATOM 1356 O O . LEU A 1 180 ? 34.474 -6.010 -54.073 1.00 78.38 180 LEU A O 1
ATOM 1360 N N . SER A 1 181 ? 35.077 -6.495 -51.964 1.00 78.88 181 SER A N 1
ATOM 1361 C CA . SER A 1 181 ? 36.360 -7.104 -52.331 1.00 78.88 181 SER A CA 1
ATOM 1362 C C . SER A 1 181 ? 36.207 -8.381 -53.163 1.00 78.88 181 SER A C 1
ATOM 1364 O O . SER A 1 181 ? 37.035 -8.642 -54.028 1.00 78.88 181 SER A O 1
ATOM 1366 N N . SER A 1 182 ? 35.125 -9.141 -52.969 1.00 80.38 182 SER A N 1
ATOM 1367 C CA . SER A 1 182 ? 34.783 -10.303 -53.811 1.00 80.38 182 SER A CA 1
ATOM 1368 C C . SER A 1 182 ? 34.163 -9.954 -55.167 1.00 80.38 182 SER A C 1
ATOM 1370 O O . SER A 1 182 ? 34.087 -10.828 -56.016 1.00 80.38 182 SER A O 1
ATOM 1372 N N . ARG A 1 183 ? 33.715 -8.709 -55.384 1.00 71.25 183 ARG A N 1
ATOM 1373 C CA . ARG A 1 183 ? 33.240 -8.217 -56.694 1.00 71.25 183 ARG A CA 1
ATOM 1374 C C . ARG A 1 183 ? 34.335 -7.561 -57.536 1.00 71.25 183 ARG A C 1
ATOM 1376 O O . ARG A 1 183 ? 34.108 -7.313 -58.713 1.00 71.25 183 ARG A O 1
ATOM 1383 N N . GLN A 1 184 ? 35.447 -7.178 -56.910 1.00 58.31 184 GLN A N 1
ATOM 1384 C CA . GLN A 1 184 ? 36.615 -6.599 -57.584 1.00 58.31 184 GLN A CA 1
ATOM 1385 C C . GLN A 1 184 ? 37.678 -7.649 -57.947 1.00 58.31 184 GLN A C 1
ATOM 1387 O O . GLN A 1 184 ? 38.618 -7.316 -58.662 1.00 58.31 184 GLN A O 1
ATOM 1392 N N . ARG A 1 185 ? 37.534 -8.881 -57.443 1.00 52.94 185 ARG A N 1
ATOM 1393 C CA . ARG A 1 185 ? 38.184 -10.083 -57.977 1.00 52.94 185 ARG A CA 1
ATOM 1394 C C . ARG A 1 185 ? 37.289 -10.704 -59.035 1.00 52.94 185 ARG A C 1
ATOM 1396 O O . ARG A 1 185 ? 37.861 -11.290 -59.972 1.00 52.94 185 ARG A O 1
#

pLDDT: mean 73.0, std 6.77, range [52.44, 88.31]

Organism: Babesia bigemina (NCBI:txid5866)

Foldseek 3Di:
DVVVVVVLLVVLCVVLCVPVLVVLVVVLCVCLCVVLCCCLCVVLVVVLVVPVVVVQLVVQLVVQLVVQLCCCVPPVLVVLLVVLPVVDDDPVSVVSNVVSCVCSCVVSSVVSSVVSNVCSCVVSCVVSVVVSVCCSCVVSVVVSVCCSVPPVSVVSVCCSVPPVSVVSSVVSVVVVVVVVVVVVD

Secondary structure (DSSP, 8-state):
-HHHHHHHHHHHHHHHHHHHHHHHHHHHHHHHHHHHHHHHIIIIIHHHHHHHHHHHHHHHHHHHHHHHHHHIIIIIHHHHHHHHHHH--HHHHHHHHHHHHHHHHHHHHHHHHHHHHHHHHHHHHHHHHHHHHHHHHHHHHHHHHHHIIIIIHHHHHHHIIIIIHHHHHHHHHHHHHHHHHTT--

Sequence (185 aa):
MTNVLTKVLTKVVTNVLTNVLTNAMTKVLTNAMTNVVTKVVTKVLTKVLTNVLTKVLTKVLTNAMNNATTNVLTKMLPKVVTNAMTKVLTNVITKVVTNVLTNVLTNVLTKVVTKVVTNAKTNVLTKVLTKVLTNVLTKDMTKVLTNAMTRVVPKVLTNVLTKDMTKVLTNVLTKVLTKLSSRQR